Protein AF-A0A0M5LQI2-F1 (afdb_monomer)

Solvent-accessible surface area (backbone atoms only — not comparable to full-atom values): 14454 Å² total; per-residue (Å²): 102,72,70,52,54,51,42,52,43,48,57,24,47,77,71,77,42,80,69,85,74,82,79,73,95,68,53,65,67,54,52,54,52,50,50,49,64,65,28,48,47,70,89,38,78,84,23,53,38,30,49,36,51,50,51,50,50,65,76,57,56,86,66,78,78,77,74,53,67,84,62,100,60,83,84,55,78,58,63,84,85,78,81,86,86,86,90,84,81,81,55,70,68,56,53,54,47,43,50,51,53,12,64,76,66,81,44,48,54,64,53,51,52,51,51,50,50,48,52,50,40,33,76,58,61,37,49,43,68,40,44,30,32,33,70,41,78,67,54,85,49,75,82,48,70,84,53,86,71,92,44,72,39,51,48,77,49,71,43,73,49,68,90,72,60,53,72,68,55,42,49,50,52,49,46,54,50,51,52,54,44,62,78,44,59,83,62,52,42,68,58,53,48,62,74,67,57,65,88,86,55,65,49,56,62,80,92,32,87,46,71,58,78,84,75,79,83,78,74,81,61,79,47,93,99,46,82,66,71,80,96,121

Sequence (232 aa):
MLLNDLGTAYDARVRGQVCEWNPLPVQYADFALWQQEVLGEESDPTSLLSRQLAYWRDDLQGLAQPLALPTDRPRPRITTSEGGLVQFSLERELVAGAHRLAAAHDTTVSMVMQSALATLLRHLGCGDDVPLGAPIVGRSDELLRSLIGFFANTWVLRVDLSGNPTVGELLGRVRARALAAYDNQDVPFERIVEDLNPDRSTSYHPLFQVMLAWQEPLGRWRCPGWRSGPNR

Radius of gyration: 21.3 Å; Cα contacts (8 Å, |Δi|>4): 251; chains: 1; bounding box: 54×43×52 Å

Mean predicted aligned error: 8.09 Å

Secondary structure (DSSP, 8-state):
-HHHHHHHHHHHHHTTPPPPPPPPSS-HHHHHHHHHHHH--TT-TTSHHHHHHHHHHHHTTT--SS-----SSPPPSS-------------HHHHHHHHHHHHHTT--HHHHHHHHHHHHHHHTT--SEEEEEEEEE---SGGGTT--S--EEEEEEEEE-TT---HHHHHHHHHHHHHHHHHT-SS-HHHHHHHH-----SSS-SS-SEE----PPPPPPEETTEE-S---

Nearest PDB structures (foldseek):
  8fx6-assembly2_B  TM=9.673E-01  e=3.005E-22  Thermobifida fusca YX
  7kvw-assembly1_A  TM=9.625E-01  e=4.085E-22  Thermobifida fusca YX
  7kw2-assembly2_B  TM=9.636E-01  e=6.676E-22  Thermobifida fusca YX
  7kw0-assembly1_A  TM=9.618E-01  e=8.535E-22  Thermobifida fusca YX
  7kvw-assembly2_B  TM=9.589E-01  e=9.650E-22  Thermobifida fusca YX

Structure (mmCIF, N/CA/C/O backbone):
data_AF-A0A0M5LQI2-F1
#
_entry.id   AF-A0A0M5LQI2-F1
#
loop_
_atom_site.group_PDB
_atom_site.id
_atom_site.type_symbol
_atom_site.label_atom_id
_atom_site.label_alt_id
_atom_site.label_comp_id
_atom_site.label_asym_id
_atom_site.label_entity_id
_atom_site.label_seq_id
_atom_site.pdbx_PDB_ins_code
_atom_site.Cartn_x
_atom_site.Cartn_y
_atom_site.Cartn_z
_atom_site.occupancy
_atom_site.B_iso_or_equiv
_atom_site.auth_seq_id
_atom_site.auth_comp_id
_atom_site.auth_asym_id
_atom_site.auth_atom_id
_atom_site.pdbx_PDB_model_num
ATOM 1 N N . MET A 1 1 ? -16.974 -5.885 13.463 1.00 68.62 1 MET A N 1
ATOM 2 C CA . MET A 1 1 ? -16.999 -5.417 14.859 1.00 68.62 1 MET A CA 1
ATOM 3 C C . MET A 1 1 ? -18.245 -4.601 15.155 1.00 68.62 1 MET A C 1
ATOM 5 O O . MET A 1 1 ? -19.136 -5.176 15.745 1.00 68.62 1 MET A O 1
ATOM 9 N N . LEU A 1 2 ? -18.421 -3.395 14.593 1.00 80.00 2 LEU A N 1
ATOM 10 C CA . LEU A 1 2 ? -19.658 -2.608 14.763 1.00 80.00 2 LEU A CA 1
ATOM 11 C C . LEU A 1 2 ? -20.944 -3.394 14.444 1.00 80.00 2 LEU A C 1
ATOM 13 O O . LEU A 1 2 ? -21.883 -3.389 15.227 1.00 80.00 2 LEU A O 1
ATOM 17 N N . LEU A 1 3 ? -20.982 -4.112 13.315 1.00 77.06 3 LEU A N 1
ATOM 18 C CA . LEU A 1 3 ? -22.131 -4.961 12.964 1.00 77.06 3 LEU A CA 1
ATOM 19 C C . LEU A 1 3 ? -22.349 -6.110 13.960 1.00 77.06 3 LEU A C 1
ATOM 21 O O . LEU A 1 3 ? -23.479 -6.529 14.180 1.00 77.06 3 LEU A O 1
ATOM 25 N N . ASN A 1 4 ? -21.276 -6.623 14.561 1.00 78.12 4 ASN A N 1
ATOM 26 C CA . ASN A 1 4 ? -21.369 -7.672 15.569 1.00 78.12 4 ASN A CA 1
ATOM 27 C C . ASN A 1 4 ? -21.953 -7.112 16.869 1.00 78.12 4 ASN A C 1
ATOM 29 O O . ASN A 1 4 ? -22.907 -7.678 17.385 1.00 78.12 4 ASN A O 1
ATOM 33 N N . ASP A 1 5 ? -21.457 -5.961 17.328 1.00 82.56 5 ASP A N 1
ATOM 34 C CA . ASP A 1 5 ? -21.966 -5.279 18.522 1.00 82.56 5 ASP A CA 1
ATOM 35 C C . ASP A 1 5 ? -23.433 -4.875 18.326 1.00 82.56 5 ASP A C 1
ATOM 37 O O . ASP A 1 5 ? -24.280 -5.114 19.183 1.00 82.56 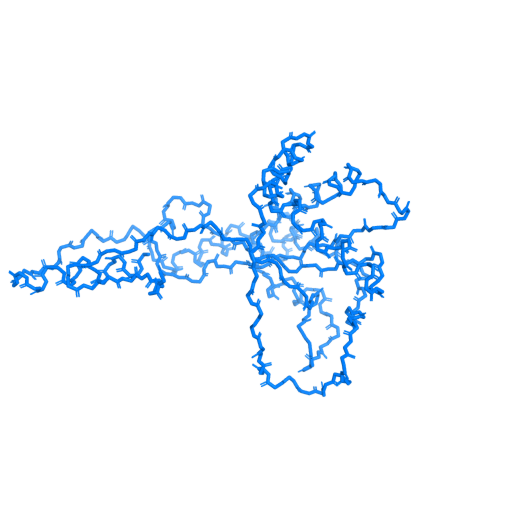5 ASP A O 1
ATOM 41 N N . LEU A 1 6 ? -23.778 -4.361 17.142 1.00 84.88 6 LEU A N 1
ATOM 42 C CA . LEU A 1 6 ? -25.164 -4.076 16.787 1.00 84.88 6 LEU A CA 1
ATOM 43 C C . LEU A 1 6 ? -26.036 -5.338 16.834 1.00 84.88 6 LEU A C 1
ATOM 45 O O . LEU A 1 6 ? -27.154 -5.278 17.339 1.00 84.88 6 LEU A O 1
ATOM 49 N N . GLY A 1 7 ? -25.533 -6.472 16.337 1.00 84.12 7 GLY A N 1
ATOM 50 C CA . GLY A 1 7 ? -26.229 -7.758 16.388 1.00 84.12 7 GLY A CA 1
ATOM 51 C C . GLY A 1 7 ? -26.464 -8.246 17.817 1.00 84.12 7 GLY A C 1
ATOM 52 O O . GLY A 1 7 ? -27.593 -8.575 18.171 1.00 84.12 7 GLY A O 1
ATOM 53 N N . THR A 1 8 ? -25.436 -8.207 18.668 1.00 84.00 8 THR A N 1
ATOM 54 C CA . THR A 1 8 ? -25.540 -8.578 20.089 1.00 84.00 8 THR A CA 1
ATOM 55 C C . THR A 1 8 ? -26.538 -7.684 20.827 1.00 84.00 8 THR A C 1
ATOM 57 O O . THR A 1 8 ? -27.405 -8.175 21.554 1.00 84.00 8 THR A O 1
ATOM 60 N N . ALA A 1 9 ? -26.469 -6.368 20.600 1.00 86.00 9 ALA A N 1
ATOM 61 C CA . ALA A 1 9 ? -27.402 -5.414 21.185 1.00 86.00 9 ALA A CA 1
ATOM 62 C C . ALA A 1 9 ? -28.838 -5.670 20.711 1.00 86.00 9 ALA A C 1
ATOM 64 O O . ALA A 1 9 ? -29.770 -5.639 21.515 1.00 86.00 9 ALA A O 1
ATOM 65 N N . TYR A 1 10 ? -29.016 -5.932 19.415 1.00 85.56 10 TYR A N 1
ATOM 66 C CA . TYR A 1 10 ? -30.312 -6.233 18.818 1.00 85.56 10 TYR A CA 1
ATOM 67 C C . TYR A 1 10 ? -30.930 -7.494 19.432 1.00 85.56 10 TYR A C 1
ATOM 69 O O . TYR A 1 10 ? -32.067 -7.443 19.900 1.00 85.56 10 TYR A O 1
ATOM 77 N N . ASP A 1 11 ? -30.171 -8.587 19.524 1.00 86.38 11 ASP A N 1
ATOM 78 C CA . ASP A 1 11 ? -30.638 -9.857 20.089 1.00 86.38 11 ASP A CA 1
ATOM 79 C C . ASP A 1 11 ? -31.056 -9.732 21.557 1.00 86.38 11 ASP A C 1
ATOM 81 O O . ASP A 1 11 ? -32.102 -10.260 21.952 1.00 86.38 11 ASP A O 1
ATOM 85 N N . ALA A 1 12 ? -30.280 -8.999 22.360 1.00 86.38 12 ALA A N 1
ATOM 86 C CA . ALA A 1 12 ? -30.634 -8.716 23.747 1.00 86.38 12 ALA A CA 1
ATOM 87 C C . ALA A 1 12 ? -31.948 -7.920 23.824 1.00 86.38 12 ALA A C 1
ATOM 89 O O . ALA A 1 12 ? -32.863 -8.288 24.562 1.00 86.38 12 ALA A O 1
ATOM 90 N N . ARG A 1 13 ? -32.094 -6.873 23.002 1.00 88.19 13 ARG A N 1
ATOM 91 C CA . ARG A 1 13 ? -33.283 -6.009 23.009 1.00 88.19 13 ARG A CA 1
ATOM 92 C C . ARG A 1 13 ? -34.545 -6.716 22.525 1.00 88.19 13 ARG A C 1
ATOM 94 O O . ARG A 1 13 ? -35.596 -6.513 23.127 1.00 88.19 13 ARG A O 1
ATOM 101 N N . VAL A 1 14 ? -34.452 -7.582 21.515 1.00 90.31 14 VAL A N 1
ATOM 102 C CA . VAL A 1 14 ? -35.584 -8.407 21.048 1.00 90.31 14 VAL A CA 1
ATOM 103 C C . VAL A 1 14 ? -36.094 -9.334 22.157 1.00 90.31 14 VAL A C 1
ATOM 105 O O . VAL A 1 14 ? -37.291 -9.599 22.237 1.00 90.31 14 VAL A O 1
ATOM 108 N N . ARG A 1 15 ? -35.212 -9.790 23.052 1.00 90.31 15 ARG A N 1
ATOM 109 C CA . ARG A 1 15 ? -35.560 -10.632 24.210 1.00 90.31 15 ARG A CA 1
ATOM 110 C C . ARG A 1 15 ? -35.951 -9.832 25.458 1.00 90.31 15 ARG A C 1
ATOM 112 O O . ARG A 1 15 ? -36.133 -10.426 26.517 1.00 90.31 15 ARG A O 1
ATOM 119 N N . GLY A 1 16 ? -36.058 -8.503 25.364 1.00 88.88 16 GLY A N 1
ATOM 120 C CA . GLY A 1 16 ? -36.332 -7.628 26.509 1.00 88.88 16 GLY A CA 1
ATOM 121 C C . GLY A 1 16 ? -35.184 -7.548 27.524 1.00 88.88 16 GLY A C 1
ATOM 122 O O . GLY A 1 16 ? -35.394 -7.113 28.652 1.00 88.88 16 GLY A O 1
ATOM 123 N N . GLN A 1 17 ? -33.980 -7.970 27.139 1.00 89.31 17 GLN A N 1
ATOM 124 C CA . GLN A 1 17 ? -32.778 -7.957 27.967 1.00 89.31 17 GLN A CA 1
ATOM 125 C C . GLN A 1 17 ? -31.942 -6.698 27.693 1.00 89.31 17 GLN A C 1
ATOM 127 O O . GLN A 1 17 ? -32.052 -6.048 26.647 1.00 89.31 17 GLN A O 1
ATOM 132 N N . VAL A 1 18 ? -31.082 -6.348 28.649 1.00 84.81 18 VAL A N 1
ATOM 133 C CA . VAL A 1 18 ? -30.029 -5.345 28.456 1.00 84.81 18 VAL A CA 1
ATOM 134 C C . VAL A 1 18 ? -28.761 -6.078 28.033 1.00 84.81 18 VAL A C 1
ATOM 136 O O . VAL A 1 18 ? -28.475 -7.161 28.532 1.00 84.81 18 VAL A O 1
ATOM 139 N N . CYS A 1 19 ? -28.022 -5.507 27.085 1.00 81.38 19 CYS A N 1
ATOM 140 C CA . CYS A 1 19 ? -26.737 -6.061 26.687 1.00 81.38 19 CYS A CA 1
ATOM 141 C C . CYS A 1 19 ? -25.697 -5.742 27.765 1.00 81.38 19 CYS A C 1
ATOM 143 O O . CYS A 1 19 ? -25.467 -4.567 28.060 1.00 81.38 19 CYS A O 1
ATOM 145 N N . GLU A 1 20 ? -25.077 -6.770 28.334 1.00 79.88 20 GLU A N 1
ATOM 146 C CA . GLU A 1 20 ? -23.918 -6.615 29.208 1.00 79.88 20 GLU A CA 1
ATOM 147 C C . GLU A 1 20 ? -22.656 -6.596 28.346 1.00 79.88 20 GLU A C 1
ATOM 149 O O . GLU A 1 20 ? -22.385 -7.528 27.588 1.00 79.88 20 GLU A O 1
ATOM 154 N N . TRP A 1 21 ? -21.907 -5.499 28.426 1.00 78.69 21 TRP A N 1
ATOM 155 C CA . TRP A 1 21 ? -20.653 -5.324 27.703 1.00 78.69 21 TRP A CA 1
ATOM 156 C C . TRP A 1 21 ? -19.488 -5.514 28.660 1.00 78.69 21 TRP A C 1
ATOM 158 O O . TRP A 1 21 ? -19.488 -4.933 29.746 1.00 78.69 21 TRP A O 1
ATOM 168 N N . ASN A 1 22 ? -18.454 -6.233 28.228 1.00 77.06 22 ASN A N 1
ATOM 169 C CA . ASN A 1 22 ? -17.153 -6.075 28.862 1.00 77.06 22 ASN A CA 1
ATOM 170 C C . ASN A 1 22 ? -16.578 -4.719 28.430 1.00 77.06 22 ASN A C 1
ATOM 172 O O . ASN A 1 22 ? -16.534 -4.449 27.225 1.00 77.06 22 ASN A O 1
ATOM 176 N N . PRO A 1 23 ? -16.157 -3.859 29.373 1.00 77.06 23 PRO A N 1
ATOM 177 C CA . PRO A 1 23 ? -15.530 -2.594 29.024 1.00 77.06 23 PRO A CA 1
ATOM 178 C C . PRO A 1 23 ? -14.263 -2.855 28.205 1.00 77.06 23 PRO A C 1
ATOM 180 O O . PRO A 1 23 ? -13.511 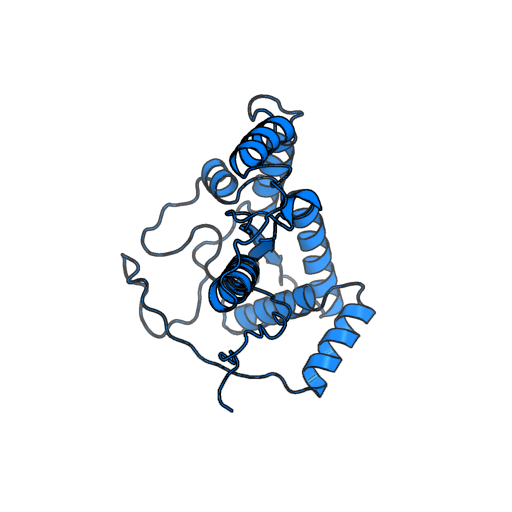-3.793 28.478 1.00 77.06 23 PRO A O 1
ATOM 183 N N . LEU A 1 24 ? -14.044 -2.028 27.184 1.00 76.44 24 LEU A N 1
ATOM 184 C CA . LEU A 1 24 ? -12.839 -2.108 26.365 1.00 76.44 24 LEU A CA 1
ATOM 185 C C . LEU A 1 24 ? -11.614 -1.754 27.225 1.00 76.44 24 LEU A C 1
ATOM 187 O O . LEU A 1 24 ? -11.677 -0.768 27.962 1.00 76.44 24 LEU A O 1
ATOM 191 N N . PRO A 1 25 ? -10.508 -2.514 27.124 1.00 76.69 25 PRO A N 1
ATOM 192 C CA . PRO A 1 25 ? -9.311 -2.267 27.927 1.00 76.69 25 PRO A CA 1
ATOM 193 C C . PRO A 1 25 ? -8.583 -0.977 27.523 1.00 76.69 25 PRO A C 1
ATOM 195 O O . PRO A 1 25 ? -7.868 -0.410 28.341 1.00 76.69 25 PRO A O 1
ATOM 198 N N . VAL A 1 26 ? -8.776 -0.524 26.279 1.00 79.62 26 VAL A N 1
ATOM 199 C CA . VAL A 1 26 ? -8.196 0.697 25.705 1.00 79.62 26 VAL A CA 1
ATOM 200 C C . VAL A 1 26 ? -9.214 1.402 24.808 1.00 79.62 26 VAL A C 1
ATOM 202 O O . VAL A 1 26 ? -10.065 0.759 24.184 1.00 79.62 26 VAL A O 1
ATOM 205 N N . GLN A 1 27 ? -9.130 2.726 24.739 1.00 82.81 27 GLN A N 1
ATOM 206 C CA . GLN A 1 27 ? -9.881 3.581 23.824 1.00 82.81 27 GLN A CA 1
ATOM 207 C C . GLN A 1 27 ? -9.000 4.025 22.649 1.00 82.81 27 GLN A C 1
ATOM 209 O O . GLN A 1 27 ? -7.775 3.943 22.686 1.00 82.81 27 GLN A O 1
ATOM 214 N N . TYR A 1 28 ? -9.618 4.551 21.587 1.00 77.38 28 TYR A N 1
ATOM 215 C CA . TYR A 1 28 ? -8.869 5.063 20.430 1.00 77.38 28 TYR A CA 1
ATOM 216 C C . TYR A 1 28 ? -7.937 6.232 20.793 1.00 77.38 28 TYR A C 1
ATOM 218 O O . TYR A 1 28 ? -6.864 6.363 20.213 1.00 77.38 28 TYR A O 1
ATOM 226 N N . ALA A 1 29 ? -8.317 7.050 21.780 1.00 80.31 29 ALA A N 1
ATOM 227 C CA . ALA A 1 29 ? -7.461 8.119 22.293 1.00 80.31 29 ALA A CA 1
ATOM 228 C C . ALA A 1 29 ? -6.163 7.570 22.909 1.00 80.31 29 ALA A C 1
ATOM 230 O O . ALA A 1 29 ? -5.099 8.135 22.674 1.00 80.31 29 ALA A O 1
ATOM 231 N N . ASP A 1 30 ? -6.241 6.442 23.621 1.00 81.12 30 ASP A N 1
ATOM 232 C CA . ASP A 1 30 ? -5.073 5.795 24.225 1.00 81.12 30 ASP A CA 1
ATOM 233 C C . ASP A 1 30 ? -4.123 5.269 23.142 1.00 81.12 30 ASP A C 1
ATOM 235 O O . ASP A 1 30 ? -2.910 5.425 23.251 1.00 81.12 30 ASP A O 1
ATOM 239 N N . PHE A 1 31 ? -4.671 4.719 22.050 1.00 76.31 31 PHE A N 1
ATOM 240 C CA . PHE A 1 31 ? -3.879 4.314 20.887 1.00 76.31 31 PHE A CA 1
ATOM 241 C C . PHE A 1 31 ? -3.162 5.500 20.229 1.00 76.31 31 PHE A C 1
ATOM 243 O O . PHE A 1 31 ? -1.984 5.386 19.907 1.00 76.31 31 PHE A O 1
ATOM 250 N N . ALA A 1 32 ? -3.842 6.636 20.046 1.00 78.31 32 ALA A N 1
ATOM 251 C CA . ALA A 1 32 ? -3.238 7.818 19.429 1.00 78.31 32 ALA A CA 1
ATOM 252 C C . ALA A 1 32 ? -2.083 8.389 20.273 1.00 78.31 32 ALA A C 1
ATOM 254 O O . ALA A 1 32 ? -1.042 8.749 19.725 1.00 78.31 32 ALA A O 1
ATOM 255 N N . LEU A 1 33 ? -2.246 8.426 21.600 1.00 82.88 33 LEU A N 1
ATOM 256 C CA . LEU A 1 33 ? -1.190 8.851 22.524 1.00 82.88 33 LEU A CA 1
ATOM 257 C C . LEU A 1 33 ? -0.010 7.875 22.513 1.00 82.88 33 LEU A C 1
ATOM 259 O O . LEU A 1 33 ? 1.132 8.297 22.351 1.00 82.88 33 LEU A O 1
ATOM 263 N N . TRP A 1 34 ? -0.285 6.572 22.594 1.00 83.94 34 TRP A N 1
ATOM 264 C CA . TRP A 1 34 ? 0.744 5.536 22.513 1.00 83.94 34 TRP A CA 1
ATOM 265 C C . TRP A 1 34 ? 1.517 5.586 21.188 1.00 83.94 34 TRP A C 1
ATOM 267 O O . TRP A 1 34 ? 2.743 5.493 21.184 1.00 83.94 34 TRP A O 1
ATOM 277 N N . GLN A 1 35 ? 0.827 5.781 20.060 1.00 78.50 35 GLN A N 1
ATOM 278 C CA . GLN A 1 35 ? 1.465 5.888 18.749 1.00 78.50 35 GLN A CA 1
ATOM 279 C C . GLN A 1 35 ? 2.427 7.080 18.704 1.00 78.50 35 GLN A C 1
ATOM 281 O O . GLN A 1 35 ? 3.536 6.950 18.190 1.00 78.50 35 GLN A O 1
ATOM 286 N N . GLN A 1 36 ? 2.035 8.221 19.273 1.00 81.38 36 GLN A N 1
ATOM 287 C CA . GLN A 1 36 ? 2.899 9.396 19.358 1.00 81.38 36 GLN A CA 1
ATOM 288 C C . GLN A 1 36 ? 4.132 9.142 20.242 1.00 81.38 36 GLN A C 1
ATOM 290 O O . GLN A 1 36 ? 5.241 9.513 19.861 1.00 81.38 36 GLN A O 1
ATOM 295 N N . GLU A 1 37 ? 3.960 8.478 21.387 1.00 84.50 37 GLU A N 1
ATOM 296 C CA . GLU A 1 37 ? 5.066 8.123 22.287 1.00 84.50 37 GLU A CA 1
ATOM 297 C C . GLU A 1 37 ? 6.062 7.149 21.639 1.00 84.50 37 GLU A C 1
ATOM 299 O O . GLU A 1 37 ? 7.272 7.337 21.758 1.00 84.50 37 GLU A O 1
ATOM 304 N N . VAL A 1 38 ? 5.574 6.126 20.928 1.00 83.25 38 VAL A N 1
ATOM 305 C CA . VAL A 1 38 ? 6.420 5.108 20.278 1.00 83.25 38 VAL A CA 1
ATOM 306 C C . VAL A 1 38 ? 7.142 5.652 19.051 1.00 83.25 38 VAL A C 1
ATOM 308 O O . VAL A 1 38 ? 8.312 5.331 18.834 1.00 83.25 38 VAL A O 1
ATOM 311 N N . LEU A 1 39 ? 6.466 6.472 18.242 1.00 84.12 39 LEU A N 1
ATOM 312 C CA . LEU A 1 39 ? 7.088 7.123 17.091 1.00 84.12 39 LEU A CA 1
ATOM 313 C C . LEU A 1 39 ? 8.205 8.080 17.536 1.00 84.12 39 LEU A C 1
ATOM 315 O O . LEU A 1 39 ? 9.244 8.155 16.874 1.00 84.12 39 LEU A O 1
ATOM 319 N N . GLY A 1 40 ? 8.023 8.742 18.680 1.00 88.25 40 GLY A N 1
ATOM 320 C CA . GLY A 1 40 ? 8.952 9.735 19.201 1.00 88.25 40 GLY A CA 1
ATOM 321 C C . GLY A 1 40 ? 8.917 11.035 18.397 1.00 88.25 40 GLY A C 1
ATOM 322 O O . GLY A 1 40 ? 7.975 11.315 17.654 1.00 88.25 40 GLY A O 1
ATOM 323 N N . GLU A 1 41 ? 9.951 11.858 18.559 1.00 86.12 41 GLU A N 1
ATOM 324 C CA . GLU A 1 41 ? 10.023 13.176 17.926 1.00 86.12 41 GLU A CA 1
ATOM 325 C C . GLU A 1 41 ? 10.835 13.157 16.628 1.00 86.12 41 GLU A C 1
ATOM 327 O O . GLU A 1 41 ? 11.869 12.500 16.528 1.00 86.12 41 GLU A O 1
ATOM 332 N N . GLU A 1 42 ? 10.412 13.948 15.644 1.00 82.69 42 GLU A N 1
ATOM 333 C CA . GLU A 1 42 ? 11.132 14.131 14.374 1.00 82.69 42 GLU A CA 1
ATOM 334 C C . GLU A 1 42 ? 12.477 14.860 14.557 1.00 82.69 42 GLU A C 1
ATOM 336 O O . GLU A 1 42 ? 13.418 14.669 13.792 1.00 82.69 42 GLU A O 1
ATOM 341 N N . SER A 1 43 ? 12.601 15.678 15.608 1.00 86.88 43 SER A N 1
ATOM 342 C CA . SER A 1 43 ? 13.855 16.341 15.987 1.00 86.88 43 SER A CA 1
ATOM 343 C C . SER A 1 43 ? 14.919 15.385 16.521 1.00 86.88 43 SER A C 1
ATOM 345 O O . SER A 1 43 ? 16.094 15.751 16.532 1.00 86.88 43 SER A O 1
ATOM 347 N N . ASP A 1 44 ? 14.537 14.186 16.965 1.00 91.50 44 ASP A N 1
ATOM 348 C CA . ASP A 1 44 ? 15.464 13.149 17.408 1.00 91.50 44 ASP A CA 1
ATOM 349 C C . ASP A 1 44 ? 15.824 12.232 16.223 1.00 91.50 44 ASP A C 1
ATOM 351 O O . ASP A 1 44 ? 14.974 11.466 15.760 1.00 91.50 44 ASP A O 1
ATOM 355 N N . PRO A 1 45 ? 17.078 12.237 15.727 1.00 88.81 45 PRO A N 1
ATOM 356 C CA . PRO A 1 45 ? 17.500 11.377 14.620 1.00 88.81 45 PRO A CA 1
ATOM 357 C C . PRO A 1 45 ? 17.417 9.877 14.929 1.00 88.81 45 PRO A C 1
ATOM 359 O O . PRO A 1 45 ? 17.471 9.058 14.011 1.00 88.81 45 PRO A O 1
ATOM 362 N N . THR A 1 46 ? 17.342 9.504 16.208 1.00 90.50 46 THR A N 1
ATOM 363 C CA . THR A 1 46 ? 17.281 8.107 16.650 1.00 90.50 46 THR A CA 1
ATOM 364 C C . THR A 1 46 ? 15.856 7.598 16.848 1.00 90.50 46 THR A C 1
ATOM 366 O O . THR A 1 46 ? 15.669 6.385 17.001 1.00 90.50 46 THR A O 1
ATOM 369 N N . SER A 1 47 ? 14.857 8.487 16.779 1.00 93.06 47 SER A N 1
ATOM 370 C CA . SER A 1 47 ? 13.449 8.127 16.913 1.00 93.06 47 SER A CA 1
ATOM 371 C C . SER A 1 47 ? 12.983 7.215 15.779 1.00 93.06 47 SER A C 1
ATOM 373 O O . SER A 1 47 ? 13.538 7.193 14.671 1.00 93.06 47 SER A O 1
ATOM 375 N N . LEU A 1 48 ? 11.941 6.432 16.060 1.00 90.75 48 LEU A N 1
ATOM 376 C CA . LEU A 1 48 ? 11.339 5.555 15.063 1.00 90.75 48 LEU A CA 1
ATOM 377 C C . LEU A 1 48 ? 10.772 6.377 13.898 1.00 90.75 48 LEU A C 1
ATOM 379 O O . LEU A 1 48 ? 10.985 6.014 12.741 1.00 90.75 48 LEU A O 1
ATOM 383 N N . LEU A 1 49 ? 10.138 7.513 14.204 1.00 91.00 49 LEU A N 1
ATOM 384 C CA . LEU A 1 49 ? 9.602 8.457 13.230 1.00 91.00 49 LEU A CA 1
ATOM 385 C C . LEU A 1 49 ? 10.675 8.930 12.246 1.00 91.00 49 LEU A C 1
ATOM 387 O O . LEU A 1 49 ? 10.503 8.776 11.039 1.00 91.00 49 LEU A O 1
ATOM 391 N N . SER A 1 50 ? 11.800 9.447 12.747 1.00 92.62 50 SER A N 1
ATOM 392 C CA . SER A 1 50 ? 12.891 9.962 11.910 1.00 92.62 50 SER A CA 1
ATOM 393 C C . SER A 1 50 ? 13.478 8.888 10.997 1.00 92.62 50 SER A C 1
ATOM 395 O O . SER A 1 50 ? 13.754 9.146 9.823 1.00 92.62 50 SER A O 1
ATOM 397 N N . ARG A 1 51 ? 13.639 7.664 11.515 1.00 94.06 51 ARG A N 1
ATOM 398 C CA . ARG A 1 51 ? 14.163 6.524 10.752 1.00 94.06 51 ARG A CA 1
ATOM 399 C C . ARG A 1 51 ? 13.212 6.081 9.641 1.00 94.06 51 ARG A C 1
ATOM 401 O O . ARG A 1 51 ? 13.659 5.886 8.513 1.00 94.06 51 ARG A O 1
ATOM 408 N N . GLN A 1 52 ? 11.923 5.937 9.944 1.00 93.94 52 GLN A N 1
ATOM 409 C CA . GLN A 1 52 ? 10.928 5.516 8.955 1.00 93.94 52 GLN A CA 1
ATOM 410 C C . GLN A 1 52 ? 10.672 6.612 7.909 1.00 93.94 52 GLN A C 1
ATOM 412 O O . GLN A 1 52 ? 10.563 6.306 6.724 1.00 93.94 52 GLN A O 1
ATOM 417 N N . LEU A 1 53 ? 10.656 7.893 8.300 1.00 93.81 53 LEU A N 1
ATOM 418 C CA . LEU A 1 53 ? 10.587 9.010 7.348 1.00 93.81 53 LEU A CA 1
ATOM 419 C C . LEU A 1 53 ? 11.796 9.036 6.409 1.00 93.81 53 LEU A C 1
ATOM 421 O O . LEU A 1 53 ? 11.625 9.222 5.208 1.00 93.81 53 LEU A O 1
ATOM 425 N N . ALA A 1 54 ? 13.008 8.795 6.921 1.00 94.12 54 ALA A N 1
ATOM 426 C CA . ALA A 1 54 ? 14.199 8.696 6.080 1.00 94.12 54 ALA A CA 1
ATOM 427 C C . ALA A 1 54 ? 14.087 7.557 5.052 1.00 94.12 54 ALA A C 1
ATOM 429 O O . ALA A 1 54 ? 14.376 7.772 3.878 1.00 94.12 54 ALA A O 1
ATOM 430 N N . TYR A 1 55 ? 13.593 6.384 5.465 1.00 94.81 55 TYR A N 1
ATOM 431 C CA . TYR A 1 55 ? 13.315 5.280 4.544 1.00 94.81 55 TYR A CA 1
ATOM 432 C C . TYR A 1 55 ? 12.337 5.688 3.431 1.00 94.81 55 TYR A C 1
ATOM 434 O O . TYR A 1 55 ? 12.620 5.470 2.253 1.00 94.81 55 TYR A O 1
ATOM 442 N N . TRP A 1 56 ? 11.205 6.307 3.783 1.00 95.06 56 TRP A N 1
ATOM 443 C CA . TRP A 1 56 ? 10.204 6.722 2.797 1.00 95.06 56 TRP A CA 1
ATOM 444 C C . TRP A 1 56 ? 10.709 7.832 1.874 1.00 95.06 56 TRP A C 1
ATOM 446 O O . TRP A 1 56 ? 10.373 7.832 0.688 1.00 95.06 56 TRP A O 1
ATOM 456 N N . ARG A 1 57 ? 11.550 8.738 2.387 1.00 94.25 57 ARG A N 1
ATOM 457 C CA . ARG A 1 57 ? 12.260 9.734 1.578 1.00 94.25 57 ARG A CA 1
ATOM 458 C C . ARG A 1 57 ? 13.102 9.088 0.496 1.00 94.25 57 ARG A C 1
ATOM 460 O O . ARG A 1 57 ? 12.981 9.482 -0.661 1.00 94.25 57 ARG A O 1
ATOM 467 N N . ASP A 1 58 ? 13.896 8.092 0.861 1.00 94.06 58 ASP A N 1
ATOM 468 C CA . ASP A 1 58 ? 14.786 7.412 -0.073 1.00 94.06 58 ASP A CA 1
ATOM 469 C C . ASP A 1 58 ? 14.000 6.545 -1.075 1.00 94.06 58 ASP A C 1
ATOM 471 O O . ASP A 1 58 ? 14.247 6.608 -2.280 1.00 94.06 58 ASP A O 1
ATOM 475 N N . ASP A 1 59 ? 13.003 5.777 -0.616 1.00 94.19 59 ASP A N 1
ATOM 476 C CA . ASP A 1 59 ? 12.230 4.869 -1.480 1.00 94.19 59 ASP A CA 1
ATOM 477 C C . ASP A 1 59 ? 11.368 5.621 -2.514 1.00 94.19 59 ASP A C 1
ATOM 479 O O . ASP A 1 59 ? 11.249 5.205 -3.677 1.00 94.19 59 ASP A O 1
ATOM 483 N N . LEU A 1 60 ? 10.798 6.763 -2.117 1.00 93.50 60 LEU A N 1
ATOM 484 C CA . LEU A 1 60 ? 9.877 7.559 -2.936 1.00 93.50 60 LEU A CA 1
ATOM 485 C C . LEU A 1 60 ? 10.558 8.741 -3.643 1.00 93.50 60 LEU A C 1
ATOM 487 O O . LEU A 1 60 ? 9.891 9.529 -4.319 1.00 93.50 60 LEU A O 1
ATOM 491 N N . GLN A 1 61 ? 11.885 8.857 -3.555 1.00 91.19 61 GLN A N 1
ATOM 492 C CA . GLN A 1 61 ? 12.623 9.923 -4.225 1.00 91.19 61 GLN A CA 1
ATOM 493 C C . GLN A 1 61 ? 12.496 9.835 -5.753 1.00 91.19 61 GLN A C 1
ATOM 495 O O . GLN A 1 61 ? 12.702 8.785 -6.366 1.00 91.19 61 GLN A O 1
ATOM 500 N N . GLY A 1 62 ? 12.206 10.967 -6.399 1.00 88.19 62 GLY A N 1
ATOM 501 C CA . GLY A 1 62 ? 12.156 11.058 -7.863 1.00 88.19 62 GLY A CA 1
ATOM 502 C C . GLY A 1 62 ? 10.959 10.346 -8.497 1.00 88.19 62 GLY A C 1
ATOM 503 O O . GLY A 1 62 ? 10.992 10.035 -9.685 1.00 88.19 62 GLY A O 1
ATOM 504 N N . LEU A 1 63 ? 9.917 10.068 -7.713 1.00 88.31 63 LEU A N 1
ATOM 505 C CA . LEU A 1 63 ? 8.697 9.424 -8.180 1.00 88.31 63 LEU A CA 1
ATOM 506 C C . LEU A 1 63 ? 7.975 10.312 -9.204 1.00 88.31 63 LEU A C 1
ATOM 508 O O . LEU A 1 63 ? 7.580 11.440 -8.900 1.00 88.31 63 LEU A O 1
ATOM 512 N N . ALA A 1 64 ? 7.802 9.798 -10.422 1.00 81.94 64 ALA A N 1
ATOM 513 C CA . ALA A 1 64 ? 7.128 10.521 -11.493 1.00 81.94 64 ALA A CA 1
ATOM 514 C C . ALA A 1 64 ? 5.620 10.628 -11.213 1.00 81.94 64 ALA A C 1
ATOM 516 O O . ALA A 1 64 ? 4.935 9.622 -11.027 1.00 81.94 64 ALA A O 1
ATOM 517 N N . GLN A 1 65 ? 5.089 11.853 -11.203 1.00 81.00 65 GLN A N 1
ATOM 518 C CA . GLN A 1 65 ? 3.664 12.116 -11.002 1.00 81.00 65 GLN A CA 1
ATOM 519 C C . GLN A 1 65 ? 3.128 13.096 -12.055 1.00 81.00 65 GLN A C 1
ATOM 521 O O . GLN A 1 65 ? 3.826 14.047 -12.409 1.00 81.00 65 GLN A O 1
ATOM 526 N N . PRO A 1 66 ? 1.873 12.928 -12.509 1.00 88.00 66 PRO A N 1
ATOM 527 C CA . PRO A 1 66 ? 0.996 11.777 -12.271 1.00 88.00 66 PRO A CA 1
ATOM 528 C C . PRO A 1 66 ? 1.367 10.572 -13.156 1.00 88.00 66 PRO A C 1
ATOM 530 O O . PRO A 1 66 ? 1.963 10.734 -14.220 1.00 88.00 66 PRO A O 1
ATOM 533 N N . LEU A 1 67 ? 0.942 9.368 -12.762 1.00 90.44 67 LEU A N 1
ATOM 534 C CA . LEU A 1 67 ? 1.051 8.175 -13.603 1.00 90.44 67 LEU A CA 1
ATOM 535 C C . LEU A 1 67 ? 0.298 8.381 -14.932 1.00 90.44 67 LEU A C 1
ATOM 537 O O . LEU A 1 67 ? -0.875 8.775 -14.938 1.00 90.44 67 LEU A O 1
ATOM 541 N N . ALA A 1 68 ? 0.960 8.093 -16.054 1.00 90.25 68 ALA A N 1
ATOM 542 C CA . ALA A 1 68 ? 0.443 8.307 -17.408 1.00 90.25 68 ALA A CA 1
ATOM 543 C C . ALA A 1 68 ? -0.564 7.219 -17.836 1.00 90.25 68 ALA A C 1
ATOM 545 O O . ALA A 1 68 ? -0.311 6.424 -18.735 1.00 90.25 68 ALA A O 1
ATOM 546 N N . LEU A 1 69 ? -1.720 7.178 -17.170 1.00 92.56 69 LEU A N 1
ATOM 547 C CA . LEU A 1 69 ? -2.798 6.236 -17.478 1.00 92.56 69 LEU A CA 1
ATOM 548 C C . LEU A 1 69 ? -3.434 6.537 -18.853 1.00 92.56 69 LEU A C 1
ATOM 550 O O . LEU A 1 69 ? -3.707 7.709 -19.145 1.00 92.56 69 LEU A O 1
ATOM 554 N N . PRO A 1 70 ? -3.759 5.512 -19.667 1.00 92.81 70 PRO A N 1
ATOM 555 C CA . PRO A 1 70 ? -4.511 5.704 -20.904 1.00 92.81 70 PRO A CA 1
ATOM 556 C C . PRO A 1 70 ? -5.949 6.099 -20.557 1.00 92.81 70 PRO A C 1
ATOM 558 O O . PRO A 1 70 ? -6.759 5.278 -20.133 1.00 92.81 70 PRO A O 1
ATOM 561 N N . THR A 1 71 ? -6.250 7.388 -20.679 1.00 93.06 71 THR A N 1
ATOM 562 C CA . THR A 1 71 ? -7.544 7.961 -20.296 1.00 93.06 71 THR A CA 1
ATOM 563 C C . THR A 1 71 ? -8.340 8.356 -21.532 1.00 93.06 71 THR A C 1
ATOM 565 O O . THR A 1 71 ? -7.801 8.943 -22.466 1.00 93.06 71 THR A O 1
ATOM 568 N N . ASP A 1 72 ? -9.645 8.080 -21.521 1.00 95.31 72 ASP A N 1
ATOM 569 C CA . ASP A 1 72 ? -10.546 8.437 -22.629 1.00 95.31 72 ASP A CA 1
ATOM 570 C C . ASP A 1 72 ? -10.799 9.950 -22.731 1.00 95.31 72 ASP A C 1
ATOM 572 O O . ASP A 1 72 ? -11.290 10.452 -23.743 1.00 95.31 72 ASP A O 1
ATOM 576 N N . ARG A 1 73 ? -10.532 10.690 -21.648 1.00 92.12 73 ARG A N 1
ATOM 577 C CA . ARG A 1 73 ? -10.779 12.129 -21.524 1.00 92.12 73 ARG A CA 1
ATOM 578 C C . ARG A 1 73 ? -9.622 12.800 -20.787 1.00 92.12 73 ARG A C 1
ATOM 580 O O . ARG A 1 73 ? -9.064 12.191 -19.873 1.00 92.12 73 ARG A O 1
ATOM 587 N N . PRO A 1 74 ? -9.299 14.064 -21.115 1.00 91.00 74 PRO A N 1
ATOM 588 C CA . PRO A 1 74 ? -8.286 14.811 -20.384 1.00 91.00 74 PRO A CA 1
ATOM 589 C C . PRO A 1 74 ? -8.674 14.958 -18.909 1.00 91.00 74 PRO A C 1
ATOM 591 O O . PRO A 1 74 ? -9.848 15.128 -18.570 1.00 91.00 74 PRO A O 1
ATOM 594 N N . ARG A 1 75 ? -7.671 14.921 -18.026 1.00 89.81 75 ARG A N 1
ATOM 595 C CA . ARG A 1 75 ? -7.880 15.066 -16.582 1.00 89.81 75 ARG A CA 1
ATOM 596 C C . ARG A 1 75 ? -8.411 16.477 -16.256 1.00 89.81 75 ARG A C 1
ATOM 598 O O . ARG A 1 75 ? -7.794 17.458 -16.676 1.00 89.81 75 ARG A O 1
ATOM 605 N N . PRO A 1 76 ? -9.519 16.614 -15.502 1.00 89.62 76 PRO A N 1
ATOM 606 C CA . PRO A 1 76 ? -10.040 17.918 -15.097 1.00 89.62 76 PRO A CA 1
ATOM 607 C C . PRO A 1 76 ? -9.145 18.581 -14.039 1.00 89.62 76 PRO A C 1
ATOM 609 O O . PRO A 1 76 ? -8.456 17.900 -13.284 1.00 89.62 76 PRO A O 1
ATOM 612 N N . ARG A 1 77 ? -9.199 19.918 -13.931 1.00 88.94 77 ARG A N 1
ATOM 613 C CA . ARG A 1 77 ? -8.426 20.685 -12.927 1.00 88.94 77 ARG A CA 1
ATOM 614 C C . ARG A 1 77 ? -8.844 20.377 -11.485 1.00 88.94 77 ARG A C 1
ATOM 616 O O . ARG A 1 77 ? -8.021 20.452 -10.574 1.00 88.94 77 ARG A O 1
ATOM 623 N N . ILE A 1 78 ? -10.107 20.027 -11.268 1.00 88.69 78 ILE A N 1
ATOM 624 C CA . ILE A 1 78 ? -10.660 19.685 -9.956 1.00 88.69 78 ILE A CA 1
ATOM 625 C C . ILE A 1 78 ? -11.307 18.308 -10.080 1.00 88.69 78 ILE A C 1
ATOM 627 O O . ILE A 1 78 ? -12.026 18.055 -11.048 1.00 88.69 78 ILE A O 1
ATOM 631 N N . THR A 1 79 ? -11.027 17.419 -9.126 1.00 87.12 79 THR A N 1
ATOM 632 C CA . THR A 1 79 ? -11.683 16.108 -9.062 1.00 87.12 79 THR A CA 1
ATOM 633 C C . THR A 1 79 ? -13.194 16.258 -8.870 1.00 87.12 79 THR A C 1
ATOM 635 O O . THR A 1 79 ? -13.647 17.055 -8.051 1.00 87.12 79 THR A O 1
ATOM 638 N N . THR A 1 80 ? -13.984 15.490 -9.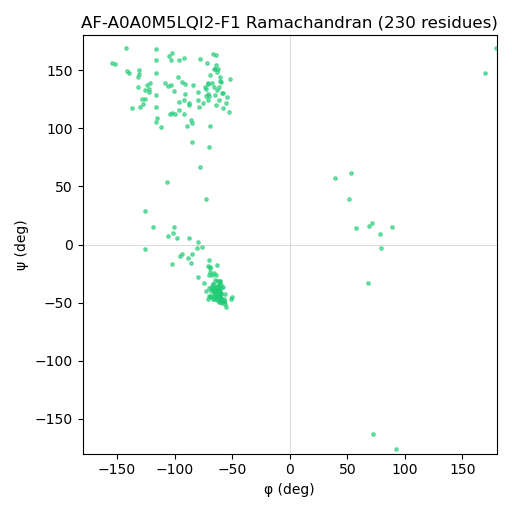621 1.00 86.50 80 THR A N 1
ATOM 639 C CA . THR A 1 80 ? -15.444 15.419 -9.438 1.00 86.50 80 THR A CA 1
ATOM 640 C C . THR A 1 80 ? -15.843 14.400 -8.372 1.00 86.50 80 THR A C 1
ATOM 642 O O . THR A 1 80 ? -16.975 14.421 -7.902 1.00 86.50 80 THR A O 1
ATOM 645 N N . SER A 1 81 ? -14.924 13.503 -7.994 1.00 84.06 81 SER A N 1
ATOM 646 C CA . SER A 1 81 ? -15.167 12.351 -7.112 1.00 84.06 81 SER A CA 1
ATOM 647 C C . SER A 1 81 ? -16.262 11.384 -7.599 1.00 84.06 81 SER A C 1
ATOM 649 O O . SER A 1 81 ? -16.693 10.512 -6.848 1.00 84.06 81 SER A O 1
ATOM 651 N N . GLU A 1 82 ? -16.686 11.493 -8.861 1.00 90.19 82 GLU A N 1
ATOM 652 C CA . GLU A 1 82 ? -17.587 10.534 -9.500 1.00 90.19 82 GLU A CA 1
ATOM 653 C C . GLU A 1 82 ? -16.802 9.294 -9.950 1.00 90.19 82 GLU A C 1
ATOM 655 O O . GLU A 1 82 ? -15.763 9.406 -10.604 1.00 90.19 82 GLU A O 1
ATOM 660 N N . GLY A 1 83 ? -17.301 8.104 -9.611 1.00 91.31 83 GLY A N 1
ATOM 661 C CA . GLY A 1 83 ? -16.664 6.827 -9.931 1.00 91.31 83 GLY A CA 1
ATOM 662 C C . GLY A 1 83 ? -17.634 5.832 -10.565 1.00 91.31 83 GLY A C 1
ATOM 663 O O . GLY A 1 83 ? -18.832 5.849 -10.290 1.00 91.31 83 GLY A O 1
ATOM 664 N N . GLY A 1 84 ? -17.104 4.948 -11.410 1.00 93.94 84 GLY A N 1
ATOM 665 C CA . GLY A 1 84 ? -17.809 3.775 -11.932 1.00 93.94 84 GLY A CA 1
ATOM 666 C C . GLY A 1 84 ? -17.324 2.487 -11.264 1.00 93.94 84 GLY A C 1
ATOM 667 O O . GLY A 1 84 ? -16.241 2.454 -10.682 1.00 93.94 84 GLY A O 1
ATOM 668 N N . LEU A 1 85 ? -18.108 1.412 -11.372 1.00 95.25 85 LEU A N 1
ATOM 669 C CA . LEU A 1 85 ? -17.745 0.088 -10.863 1.00 95.25 85 LEU A CA 1
ATOM 670 C C . LEU A 1 85 ? -17.857 -0.954 -11.977 1.00 95.25 85 LEU A C 1
ATOM 672 O O . LEU A 1 85 ? -18.924 -1.126 -12.564 1.00 95.25 85 LEU A O 1
ATOM 676 N N . VAL A 1 86 ? -16.773 -1.691 -12.210 1.00 96.75 86 VAL A N 1
ATOM 677 C CA . VAL A 1 86 ? -16.756 -2.872 -13.080 1.00 96.75 86 VAL A CA 1
ATOM 678 C C . VAL A 1 86 ? -16.428 -4.085 -12.221 1.00 96.75 86 VAL A C 1
ATOM 680 O O . VAL A 1 86 ? -15.364 -4.152 -11.611 1.00 96.75 86 VAL A O 1
ATOM 683 N N . GLN A 1 87 ? -17.357 -5.038 -12.158 1.00 95.50 87 GLN A N 1
ATOM 684 C CA . GLN A 1 87 ? -17.176 -6.283 -11.417 1.00 95.50 87 GLN A CA 1
ATOM 685 C C . GLN A 1 87 ? -16.804 -7.410 -12.372 1.00 95.50 87 GLN A C 1
ATOM 687 O O . GLN A 1 87 ? -17.470 -7.624 -13.383 1.00 95.50 87 GLN A O 1
ATOM 692 N N . PHE A 1 88 ? -15.768 -8.160 -12.018 1.00 95.31 88 PHE A N 1
ATOM 693 C CA . PHE A 1 88 ? -15.364 -9.371 -12.719 1.00 95.31 88 PHE A CA 1
ATOM 694 C C . PHE A 1 88 ? -14.887 -10.418 -11.712 1.00 95.31 88 PHE A C 1
ATOM 696 O O . PHE A 1 88 ? -14.743 -10.144 -10.519 1.00 95.31 88 PHE A O 1
ATOM 703 N N . SER A 1 89 ? -14.693 -11.646 -12.175 1.00 94.12 89 SER A N 1
ATOM 704 C CA . SER A 1 89 ? -14.218 -12.754 -11.351 1.00 94.12 89 SER A CA 1
ATOM 705 C C . SER A 1 89 ? -13.063 -13.450 -12.048 1.00 94.12 89 SER A C 1
ATOM 707 O O . SER A 1 89 ? -13.021 -13.512 -13.274 1.00 94.12 89 SER A O 1
ATOM 709 N N . LEU A 1 90 ? -12.125 -13.957 -11.254 1.00 92.62 90 LEU A N 1
ATOM 710 C CA . LEU A 1 90 ? -11.035 -14.789 -11.741 1.00 92.62 90 LEU A CA 1
ATOM 711 C C . LEU A 1 90 ? -11.472 -16.252 -11.685 1.00 92.62 90 LEU A C 1
ATOM 713 O O . LEU A 1 90 ? -12.086 -16.686 -10.708 1.00 92.62 90 LEU A O 1
ATOM 717 N N . GLU A 1 91 ? -11.148 -17.009 -12.729 1.00 96.00 91 GLU A N 1
ATOM 718 C CA . GLU A 1 91 ? -11.392 -18.449 -12.762 1.00 96.00 91 GLU A CA 1
ATOM 719 C C . GLU A 1 91 ? -10.604 -19.162 -11.658 1.00 96.00 91 GLU A C 1
ATOM 721 O O . GLU A 1 91 ? -9.526 -18.725 -11.236 1.00 96.00 91 GLU A O 1
ATOM 726 N N . ARG A 1 92 ? -11.138 -20.288 -11.177 1.00 94.69 92 ARG A N 1
ATOM 727 C CA . ARG A 1 92 ? -10.560 -21.033 -10.051 1.00 94.69 92 ARG A CA 1
ATOM 728 C C . ARG A 1 92 ? -9.133 -21.485 -10.352 1.00 94.69 92 ARG A C 1
ATOM 730 O O . ARG A 1 92 ? -8.278 -21.457 -9.470 1.00 94.69 92 ARG A O 1
ATOM 737 N N . GLU A 1 93 ? -8.880 -21.880 -11.590 1.00 96.25 93 GLU A N 1
ATOM 738 C CA . GLU A 1 93 ? -7.595 -22.339 -12.099 1.00 96.25 93 GLU A CA 1
ATOM 739 C C . GLU A 1 93 ? -6.547 -21.224 -12.032 1.00 96.25 93 GLU A C 1
ATOM 741 O O . GLU A 1 93 ? -5.413 -21.473 -11.611 1.00 96.25 93 GLU A O 1
ATOM 746 N N . LEU A 1 94 ? -6.942 -19.992 -12.372 1.00 95.62 94 LEU A N 1
ATOM 747 C CA . LEU A 1 94 ? -6.086 -18.810 -12.307 1.00 95.62 94 LEU A CA 1
ATOM 748 C C . LEU A 1 94 ? -5.760 -18.440 -10.858 1.00 95.62 94 LEU A C 1
ATOM 750 O O . LEU A 1 94 ? -4.596 -18.220 -10.528 1.00 95.62 94 LEU A O 1
ATOM 754 N N . VAL A 1 95 ? -6.762 -18.457 -9.974 1.00 94.25 95 VAL A N 1
ATOM 755 C CA . VAL A 1 95 ? -6.561 -18.228 -8.533 1.00 94.25 95 VAL A CA 1
ATOM 756 C C . VAL A 1 95 ? -5.614 -19.280 -7.951 1.00 94.25 95 VAL A C 1
ATOM 758 O O . VAL A 1 95 ? -4.641 -18.943 -7.279 1.00 94.25 95 VAL A O 1
ATOM 761 N N . ALA A 1 96 ? -5.827 -20.560 -8.265 1.00 96.06 96 ALA A N 1
ATOM 762 C CA . ALA A 1 96 ? -4.936 -21.636 -7.839 1.00 96.06 96 ALA A CA 1
ATOM 763 C C . ALA A 1 96 ? -3.510 -21.463 -8.396 1.00 96.06 96 ALA A C 1
ATOM 765 O O . ALA A 1 96 ? -2.537 -21.770 -7.708 1.00 96.06 96 ALA A O 1
ATOM 766 N N . GLY A 1 97 ? -3.376 -20.957 -9.624 1.00 96.81 97 GLY A N 1
ATOM 767 C CA . GLY A 1 97 ? -2.097 -20.578 -10.221 1.00 96.81 97 GLY A CA 1
ATOM 768 C C . GLY A 1 97 ? -1.379 -19.484 -9.435 1.00 96.81 97 GLY A C 1
ATOM 769 O O . GLY A 1 97 ? -0.200 -19.645 -9.128 1.00 96.81 97 GLY A O 1
ATOM 770 N N . ALA A 1 98 ? -2.092 -18.429 -9.037 1.00 95.81 98 ALA A N 1
ATOM 77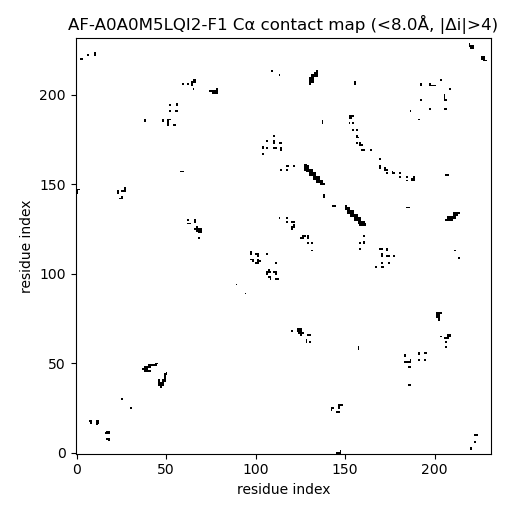1 C CA . ALA A 1 98 ? -1.539 -17.352 -8.221 1.00 95.81 98 ALA A CA 1
ATOM 772 C C . ALA A 1 98 ? -1.040 -17.858 -6.857 1.00 95.81 98 ALA A C 1
ATOM 774 O O . ALA A 1 98 ? 0.055 -17.493 -6.439 1.00 95.81 98 ALA A O 1
ATOM 775 N N . HIS A 1 99 ? -1.777 -18.761 -6.199 1.00 96.25 99 HIS A N 1
ATOM 776 C CA . HIS A 1 99 ? -1.321 -19.396 -4.954 1.00 96.25 99 HIS A CA 1
ATOM 777 C C . HIS A 1 99 ? -0.054 -20.239 -5.145 1.00 96.25 99 HIS A C 1
ATOM 779 O O . HIS A 1 99 ? 0.853 -20.175 -4.317 1.00 96.25 99 HIS A O 1
ATOM 785 N N . ARG A 1 100 ? 0.034 -21.019 -6.232 1.00 97.38 100 ARG A N 1
ATOM 786 C CA . ARG A 1 100 ? 1.244 -21.802 -6.536 1.00 97.38 100 ARG A CA 1
ATOM 787 C C . ARG A 1 100 ? 2.443 -20.902 -6.809 1.00 97.38 100 ARG A C 1
ATOM 789 O O . ARG A 1 100 ? 3.527 -21.189 -6.317 1.00 97.38 100 ARG A O 1
ATOM 796 N N . LEU A 1 101 ? 2.246 -19.823 -7.566 1.00 96.50 101 LEU A N 1
ATOM 797 C CA . LEU A 1 101 ? 3.300 -18.856 -7.863 1.00 96.50 101 LEU A CA 1
ATOM 798 C C . LEU A 1 101 ? 3.774 -18.146 -6.591 1.00 96.50 101 LEU A C 1
ATOM 800 O O . LEU A 1 101 ? 4.974 -18.022 -6.375 1.00 96.50 101 LEU A O 1
ATOM 804 N N . ALA A 1 102 ? 2.833 -17.751 -5.730 1.00 96.19 102 ALA A N 1
ATOM 805 C CA . ALA A 1 102 ? 3.134 -17.148 -4.441 1.00 96.19 102 ALA A CA 1
ATOM 806 C C . ALA A 1 102 ? 4.040 -18.064 -3.600 1.00 96.19 102 ALA A C 1
ATOM 808 O O . ALA A 1 102 ? 5.120 -17.654 -3.177 1.00 96.19 102 ALA A O 1
ATOM 809 N N . ALA A 1 103 ? 3.646 -19.336 -3.462 1.00 96.44 103 ALA A N 1
ATOM 810 C CA . ALA A 1 103 ? 4.407 -20.344 -2.728 1.00 96.44 103 ALA A CA 1
ATOM 811 C C . ALA A 1 103 ? 5.782 -20.643 -3.352 1.00 96.44 103 ALA A C 1
ATOM 813 O O . ALA A 1 103 ? 6.751 -20.816 -2.625 1.00 96.44 103 ALA A O 1
ATOM 814 N N . ALA A 1 104 ? 5.888 -20.685 -4.683 1.00 97.06 104 ALA A N 1
ATOM 815 C CA . ALA A 1 104 ? 7.142 -20.989 -5.374 1.00 97.06 104 ALA A CA 1
ATOM 816 C C . ALA A 1 104 ? 8.213 -19.887 -5.243 1.00 97.06 104 ALA A C 1
ATOM 818 O O . ALA A 1 104 ? 9.390 -20.161 -5.462 1.00 97.06 104 ALA A O 1
ATOM 819 N N . HIS A 1 105 ? 7.811 -18.657 -4.910 1.00 96.31 105 HIS A N 1
ATOM 820 C CA . HIS A 1 105 ? 8.697 -17.493 -4.804 1.00 96.31 105 HIS A CA 1
ATOM 821 C C . HIS A 1 105 ? 8.736 -16.883 -3.392 1.00 96.31 105 HIS A C 1
ATOM 823 O O . HIS A 1 105 ? 9.177 -15.745 -3.237 1.00 96.31 105 HIS A O 1
ATOM 829 N N . ASP A 1 106 ? 8.251 -17.599 -2.370 1.00 95.44 106 ASP A N 1
ATOM 830 C CA . ASP A 1 106 ? 8.164 -17.113 -0.983 1.00 95.44 106 ASP A CA 1
ATOM 831 C C . ASP A 1 106 ? 7.459 -15.747 -0.858 1.00 95.44 106 ASP A C 1
ATOM 833 O O . ASP A 1 106 ? 7.862 -14.870 -0.086 1.00 95.44 106 ASP A O 1
ATOM 837 N N . THR A 1 107 ? 6.399 -15.554 -1.647 1.00 96.06 107 THR A N 1
ATOM 838 C CA . THR A 1 107 ? 5.579 -14.333 -1.684 1.00 96.06 107 THR A CA 1
ATOM 839 C C . THR A 1 107 ? 4.145 -14.606 -1.241 1.00 96.06 107 THR A C 1
ATOM 841 O O . THR A 1 107 ? 3.716 -15.751 -1.100 1.00 96.06 107 THR A O 1
ATOM 844 N N . THR A 1 108 ? 3.373 -13.544 -1.006 1.00 93.62 108 THR A N 1
ATOM 845 C CA . THR A 1 108 ? 1.928 -13.653 -0.764 1.00 93.62 108 THR A CA 1
ATOM 846 C C . THR A 1 108 ? 1.146 -13.511 -2.069 1.00 93.62 108 THR A C 1
ATOM 848 O O . THR A 1 108 ? 1.631 -12.942 -3.047 1.00 93.62 108 THR A O 1
ATOM 851 N N . VAL A 1 109 ? -0.110 -13.969 -2.090 1.00 94.12 109 VAL A N 1
ATOM 852 C CA . VAL A 1 109 ? -0.995 -13.741 -3.250 1.00 94.12 109 VAL A CA 1
ATOM 853 C C . VAL A 1 109 ? -1.196 -12.248 -3.508 1.00 94.12 109 VAL A C 1
ATOM 855 O O . VAL A 1 109 ? -1.225 -11.836 -4.661 1.00 94.12 109 VAL A O 1
ATOM 858 N N . SER A 1 110 ? -1.246 -11.423 -2.457 1.00 92.31 110 SER A N 1
ATOM 859 C CA . SER A 1 110 ? -1.297 -9.964 -2.603 1.00 92.31 110 SER A CA 1
ATOM 860 C C . SER A 1 110 ? -0.096 -9.436 -3.399 1.00 92.31 110 SER A C 1
ATOM 862 O O . SER A 1 110 ? -0.291 -8.714 -4.372 1.00 92.31 110 SER A O 1
ATOM 864 N N . MET A 1 111 ? 1.128 -9.881 -3.084 1.00 95.38 111 MET A N 1
ATOM 865 C CA . MET A 1 111 ? 2.337 -9.509 -3.839 1.00 95.38 111 MET A CA 1
ATOM 866 C C . MET A 1 111 ? 2.272 -9.966 -5.302 1.00 95.38 111 MET A C 1
ATOM 868 O O . MET A 1 111 ? 2.658 -9.222 -6.201 1.00 95.38 111 MET A O 1
ATOM 872 N N . VAL A 1 112 ? 1.730 -11.160 -5.570 1.00 96.69 112 VAL A N 1
ATOM 873 C CA . VAL A 1 112 ? 1.501 -11.632 -6.947 1.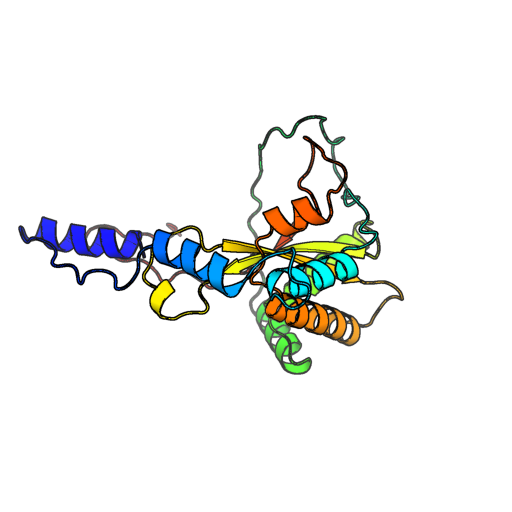00 96.69 112 VAL A CA 1
ATOM 874 C C . VAL A 1 112 ? 0.530 -10.714 -7.694 1.00 96.69 112 VAL A C 1
ATOM 876 O O . VAL A 1 112 ? 0.796 -10.333 -8.834 1.00 96.69 112 VAL A O 1
ATOM 879 N N . MET A 1 113 ? -0.569 -10.312 -7.054 1.00 95.62 113 MET A N 1
ATOM 880 C CA . MET A 1 113 ? -1.558 -9.413 -7.653 1.00 95.62 113 MET A CA 1
ATOM 881 C C . MET A 1 113 ? -1.012 -7.993 -7.856 1.00 95.62 113 MET A C 1
ATOM 883 O O . MET A 1 113 ? -1.306 -7.375 -8.878 1.00 95.62 113 MET A O 1
ATOM 887 N N . GLN A 1 114 ? -0.179 -7.494 -6.938 1.00 95.88 114 GLN A N 1
ATOM 888 C CA . GLN A 1 114 ? 0.537 -6.221 -7.079 1.00 95.88 114 GLN A CA 1
ATOM 889 C C . GLN A 1 114 ? 1.473 -6.251 -8.297 1.00 95.88 114 GLN A C 1
ATOM 891 O O . GLN A 1 114 ? 1.405 -5.360 -9.144 1.00 95.88 114 GLN A O 1
ATOM 896 N N . SER A 1 115 ? 2.275 -7.312 -8.445 1.00 97.38 115 SER A N 1
ATOM 897 C CA . SER A 1 115 ? 3.145 -7.518 -9.612 1.00 97.38 115 SER A CA 1
ATOM 898 C C . SER A 1 115 ? 2.358 -7.606 -10.920 1.00 97.38 115 SER A C 1
ATOM 900 O O . SER A 1 115 ? 2.751 -7.009 -11.925 1.00 97.38 115 SER A O 1
ATOM 902 N N . ALA A 1 116 ? 1.230 -8.322 -10.921 1.00 96.75 116 ALA A N 1
ATOM 903 C CA . ALA A 1 116 ? 0.368 -8.452 -12.093 1.00 96.75 116 ALA A CA 1
ATOM 904 C C . ALA A 1 116 ? -0.242 -7.103 -12.507 1.00 96.75 116 ALA A C 1
ATOM 906 O O . ALA A 1 116 ? -0.232 -6.761 -13.690 1.00 96.75 116 ALA A O 1
ATOM 907 N N . LEU A 1 117 ? -0.715 -6.308 -11.541 1.00 96.94 117 LEU A N 1
ATOM 908 C CA . LEU A 1 117 ? -1.249 -4.970 -11.793 1.00 96.94 117 LEU A CA 1
ATOM 909 C C . LEU A 1 117 ? -0.173 -4.021 -12.333 1.00 96.94 117 LEU A C 1
ATOM 911 O O . LEU A 1 117 ? -0.414 -3.325 -13.315 1.00 96.94 117 LEU A O 1
ATOM 915 N N . ALA A 1 118 ? 1.022 -4.021 -11.742 1.00 97.25 118 ALA A N 1
ATOM 916 C CA . ALA A 1 118 ? 2.131 -3.196 -12.215 1.00 97.25 118 ALA A CA 1
ATOM 917 C C . ALA A 1 118 ? 2.552 -3.574 -13.649 1.00 97.25 118 ALA A C 1
ATOM 919 O O . ALA A 1 118 ? 2.760 -2.704 -14.494 1.00 97.25 118 ALA A O 1
ATOM 920 N N . THR A 1 119 ? 2.578 -4.876 -13.956 1.00 97.56 119 THR A N 1
ATOM 921 C CA . THR A 1 119 ? 2.856 -5.393 -15.307 1.00 97.56 119 THR A CA 1
ATOM 922 C C . THR A 1 119 ? 1.790 -4.953 -16.312 1.00 97.56 119 THR A C 1
ATOM 924 O O . THR A 1 119 ? 2.120 -4.527 -17.419 1.00 97.56 119 THR A O 1
ATOM 927 N N . LEU A 1 120 ? 0.511 -5.001 -15.927 1.00 97.06 120 LEU A N 1
ATOM 928 C CA . LEU A 1 120 ? -0.586 -4.497 -16.752 1.00 97.06 120 LEU A CA 1
ATOM 929 C C . LEU A 1 120 ? -0.424 -2.998 -17.035 1.00 97.06 120 LEU A C 1
ATOM 931 O O . LEU A 1 120 ? -0.511 -2.585 -18.188 1.00 97.06 120 LEU A O 1
ATOM 935 N N . LEU A 1 121 ? -0.150 -2.188 -16.010 1.00 96.81 121 LEU A N 1
ATOM 936 C CA . LEU A 1 121 ? 0.033 -0.741 -16.158 1.00 96.81 121 LEU A CA 1
ATOM 937 C C . LEU A 1 121 ? 1.215 -0.403 -17.073 1.00 96.81 121 LEU A C 1
ATOM 939 O O . LEU A 1 121 ? 1.087 0.458 -17.946 1.00 96.81 121 LEU A O 1
ATOM 943 N N . ARG A 1 122 ? 2.327 -1.135 -16.953 1.00 95.88 122 ARG A N 1
ATOM 944 C CA . ARG A 1 122 ? 3.453 -1.030 -17.887 1.00 95.88 122 ARG A CA 1
ATOM 945 C C . ARG A 1 122 ? 3.021 -1.306 -19.328 1.00 95.88 122 ARG A C 1
ATOM 947 O O . ARG A 1 122 ? 3.326 -0.515 -20.216 1.00 95.88 122 ARG A O 1
ATOM 954 N N . HIS A 1 123 ? 2.290 -2.396 -19.572 1.00 95.56 123 HIS A N 1
ATOM 955 C CA . HIS A 1 123 ? 1.792 -2.731 -20.914 1.00 95.56 123 HIS A CA 1
ATOM 956 C C . HIS A 1 123 ? 0.798 -1.706 -21.470 1.00 95.56 123 HIS A C 1
ATOM 958 O O . HIS A 1 123 ? 0.707 -1.542 -22.684 1.00 95.56 123 HIS A O 1
ATOM 964 N N . LEU A 1 124 ? 0.100 -0.989 -20.593 1.00 96.25 124 LEU A N 1
ATOM 965 C CA . LEU A 1 124 ? -0.769 0.133 -20.938 1.00 96.25 124 LEU A CA 1
ATOM 966 C C . LEU A 1 124 ? -0.011 1.452 -21.181 1.00 96.25 124 LEU A C 1
ATOM 968 O O . LEU A 1 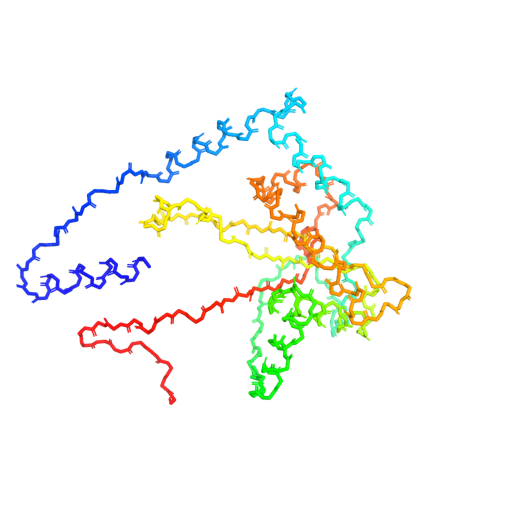124 ? -0.646 2.469 -21.448 1.00 96.25 124 LEU A O 1
ATOM 972 N N . GLY A 1 125 ? 1.324 1.449 -21.111 1.00 94.19 125 GLY A N 1
ATOM 973 C CA . GLY A 1 125 ? 2.161 2.615 -21.396 1.00 94.19 125 GLY A CA 1
ATOM 974 C C . GLY A 1 125 ? 2.443 3.514 -20.191 1.00 94.19 125 GLY A C 1
ATOM 975 O O . GLY A 1 125 ? 2.921 4.628 -20.378 1.00 94.19 125 GLY A O 1
ATOM 976 N N . CYS A 1 126 ? 2.197 3.048 -18.961 1.00 93.81 126 CYS A N 1
ATOM 977 C CA . CYS A 1 126 ? 2.419 3.850 -17.750 1.00 93.81 126 CYS A CA 1
ATOM 978 C C . CYS A 1 126 ? 3.902 3.981 -17.347 1.00 93.81 126 CYS A C 1
ATOM 980 O O . CYS A 1 126 ? 4.201 4.673 -16.378 1.00 93.81 126 CYS A O 1
ATOM 982 N N . GLY A 1 127 ? 4.818 3.335 -18.075 1.00 93.62 127 GLY A N 1
ATOM 983 C CA . GLY A 1 127 ? 6.252 3.316 -17.783 1.00 93.62 127 GLY A CA 1
ATOM 984 C C . GLY A 1 127 ? 6.692 2.132 -16.919 1.00 93.62 127 GLY A C 1
ATOM 985 O O . GLY A 1 127 ? 5.907 1.232 -16.617 1.00 93.62 127 GLY A O 1
ATOM 986 N N . ASP A 1 128 ? 7.975 2.139 -16.559 1.00 95.00 128 ASP A N 1
ATOM 987 C CA . ASP A 1 128 ? 8.619 1.074 -15.781 1.00 95.00 128 ASP A CA 1
ATOM 988 C C . ASP A 1 128 ? 8.664 1.368 -14.267 1.00 95.00 128 ASP A C 1
ATOM 990 O O . ASP A 1 128 ? 8.994 0.475 -13.498 1.00 95.00 128 ASP A O 1
ATOM 994 N N . ASP A 1 129 ? 8.320 2.581 -13.823 1.00 95.00 129 ASP A N 1
ATOM 995 C CA . ASP A 1 129 ? 8.271 2.974 -12.406 1.00 95.00 129 ASP A CA 1
ATOM 996 C C . ASP A 1 129 ? 6.815 3.221 -11.989 1.00 95.00 129 ASP A C 1
ATOM 998 O O . ASP A 1 129 ? 6.219 4.241 -12.341 1.00 95.00 129 ASP A O 1
ATOM 1002 N N . VAL A 1 130 ? 6.210 2.247 -11.302 1.00 95.50 130 VAL A N 1
ATOM 1003 C CA . VAL A 1 130 ? 4.762 2.206 -11.053 1.00 95.50 130 VAL A CA 1
ATOM 1004 C C . VAL A 1 130 ? 4.456 2.304 -9.552 1.00 95.50 130 VAL A C 1
ATOM 1006 O O . VAL A 1 130 ? 4.611 1.315 -8.832 1.00 95.50 130 VAL A O 1
ATOM 1009 N N . PRO A 1 131 ? 3.965 3.456 -9.059 1.00 95.12 131 PRO A N 1
ATOM 1010 C CA . PRO A 1 131 ? 3.497 3.605 -7.686 1.00 95.12 131 PRO A CA 1
ATOM 1011 C C . PRO A 1 131 ? 2.084 3.041 -7.498 1.00 95.12 131 PRO A C 1
ATOM 1013 O O . PRO A 1 131 ? 1.127 3.470 -8.150 1.00 95.12 131 PRO A O 1
ATOM 1016 N N . LEU A 1 132 ? 1.937 2.112 -6.557 1.00 95.31 132 LEU A N 1
ATOM 1017 C CA . LEU A 1 132 ? 0.659 1.536 -6.148 1.00 95.31 132 LEU A CA 1
ATOM 1018 C C . LEU A 1 132 ? 0.369 1.890 -4.690 1.00 95.31 132 LEU A C 1
ATOM 1020 O O . LEU A 1 132 ? 1.182 1.628 -3.812 1.00 95.31 132 LEU A O 1
ATOM 1024 N N . GLY A 1 133 ? -0.814 2.427 -4.410 1.00 93.25 133 GLY A N 1
ATOM 1025 C CA . GLY A 1 133 ? -1.318 2.510 -3.043 1.00 93.25 133 GLY A CA 1
ATOM 1026 C C . GLY A 1 133 ? -1.756 1.131 -2.554 1.00 93.25 133 GLY A C 1
ATOM 1027 O O . GLY A 1 133 ? -2.458 0.406 -3.268 1.00 93.25 133 GLY A O 1
ATOM 1028 N N . ALA A 1 134 ? -1.384 0.773 -1.332 1.00 89.00 134 ALA A N 1
ATOM 1029 C CA . ALA A 1 134 ? -1.845 -0.443 -0.678 1.00 89.00 134 ALA A CA 1
ATOM 1030 C C . ALA A 1 134 ? -2.353 -0.101 0.733 1.00 89.00 134 ALA A C 1
ATOM 1032 O O . ALA A 1 134 ? -1.584 0.396 1.558 1.00 89.00 134 ALA A O 1
ATOM 1033 N N . PRO A 1 135 ? -3.641 -0.344 1.040 1.00 85.50 135 PRO A N 1
ATOM 1034 C CA . PRO A 1 135 ? -4.129 -0.176 2.396 1.00 85.50 135 PRO A CA 1
ATOM 1035 C C . PRO A 1 135 ? -3.564 -1.290 3.278 1.00 85.50 135 PRO A C 1
ATOM 1037 O O . PRO A 1 135 ? -3.541 -2.462 2.891 1.00 85.50 135 PRO A O 1
ATOM 1040 N N . ILE A 1 136 ? -3.150 -0.927 4.485 1.00 76.88 136 ILE A N 1
ATOM 1041 C CA . ILE A 1 136 ? -2.742 -1.859 5.528 1.00 76.88 136 ILE A CA 1
ATOM 1042 C C . ILE A 1 136 ? -3.614 -1.655 6.760 1.00 76.88 136 ILE A C 1
ATOM 1044 O O . ILE A 1 136 ? -3.971 -0.538 7.141 1.00 76.88 136 ILE A O 1
ATOM 1048 N N . VAL A 1 137 ? -4.000 -2.767 7.377 1.00 70.19 137 VAL A N 1
ATOM 1049 C CA . VAL A 1 137 ? -4.720 -2.737 8.645 1.00 70.19 137 VAL A CA 1
ATOM 1050 C C . VAL A 1 137 ? -3.673 -2.637 9.750 1.00 70.19 137 VAL A C 1
ATOM 1052 O O . VAL A 1 137 ? -3.046 -3.639 10.078 1.00 70.19 137 VAL A O 1
ATOM 1055 N N . GLY A 1 138 ? -3.508 -1.453 10.343 1.00 60.31 138 GLY A N 1
ATOM 1056 C CA . GLY A 1 138 ? -2.582 -1.183 11.452 1.00 60.31 138 GLY A CA 1
ATOM 1057 C C . GLY A 1 138 ? -3.034 -1.775 12.793 1.00 60.31 138 GLY A C 1
ATOM 1058 O O . GLY A 1 138 ? -2.942 -1.127 13.828 1.00 60.31 138 GLY A O 1
ATOM 1059 N N . ARG A 1 139 ? -3.603 -2.988 12.785 1.00 64.50 139 ARG A N 1
ATOM 1060 C CA . ARG A 1 139 ? -4.078 -3.709 13.981 1.00 64.50 139 ARG A CA 1
ATOM 1061 C C . ARG A 1 139 ? -3.136 -4.861 14.323 1.00 64.50 139 ARG A C 1
ATOM 1063 O O . ARG A 1 139 ? -3.562 -6.014 14.407 1.00 64.50 139 ARG A O 1
ATOM 1070 N N . SER A 1 140 ? -1.854 -4.550 14.456 1.00 60.50 140 SER A N 1
ATOM 1071 C CA . SER A 1 140 ? -0.804 -5.513 14.804 1.00 60.50 140 SER A CA 1
ATOM 1072 C C . SER A 1 140 ? -0.980 -6.034 16.236 1.00 60.50 140 SER A C 1
ATOM 1074 O O . SER A 1 140 ? -0.722 -7.208 16.495 1.00 60.50 140 SER A O 1
ATOM 1076 N N . ASP A 1 141 ? -1.479 -5.184 17.141 1.00 61.72 141 ASP A N 1
ATOM 1077 C CA . ASP A 1 141 ? -1.747 -5.528 18.539 1.00 61.72 141 ASP A CA 1
ATOM 1078 C C . ASP A 1 141 ? -3.125 -6.197 18.718 1.00 61.72 141 ASP A C 1
ATOM 1080 O O . ASP A 1 141 ? -4.146 -5.785 18.151 1.00 61.72 141 ASP A O 1
ATOM 1084 N N . GLU A 1 142 ? -3.160 -7.244 19.540 1.00 59.91 142 GLU A N 1
ATOM 1085 C CA . GLU A 1 142 ? -4.365 -7.984 19.901 1.00 59.91 142 GLU A CA 1
ATOM 1086 C C . GLU A 1 142 ? -5.411 -7.106 20.606 1.00 59.91 142 GLU A C 1
ATOM 1088 O O . GLU A 1 142 ? -6.610 -7.275 20.363 1.00 59.91 142 GLU A O 1
ATOM 1093 N N . LEU A 1 143 ? -4.976 -6.108 21.382 1.00 58.78 143 LEU A N 1
ATOM 1094 C CA . LEU A 1 143 ? -5.846 -5.159 22.082 1.00 58.78 143 LEU A CA 1
ATOM 1095 C C . LEU A 1 143 ? -6.641 -4.260 21.119 1.00 58.78 143 LEU A C 1
ATOM 1097 O O . LEU A 1 143 ? -7.739 -3.810 21.448 1.00 58.78 143 LEU A O 1
ATOM 1101 N N . LEU A 1 144 ? -6.136 -4.052 19.898 1.00 61.38 144 LEU A N 1
ATOM 1102 C CA . LEU A 1 144 ? -6.758 -3.203 18.875 1.00 61.38 144 LEU A CA 1
ATOM 1103 C C . LEU A 1 144 ? -7.757 -3.962 17.992 1.00 61.38 144 LEU A C 1
ATOM 1105 O O . LEU A 1 144 ? -8.534 -3.355 17.245 1.00 61.38 144 LEU A O 1
ATOM 1109 N N . ARG A 1 145 ? -7.785 -5.300 18.073 1.00 63.44 145 ARG A N 1
ATOM 1110 C CA . ARG A 1 145 ? -8.684 -6.136 17.257 1.00 63.44 145 ARG A CA 1
ATOM 1111 C C . ARG A 1 145 ? -10.155 -5.832 17.526 1.00 63.44 145 ARG A C 1
ATOM 1113 O O . ARG A 1 145 ? -10.947 -5.843 16.580 1.00 63.44 145 ARG A O 1
ATOM 1120 N N . SER A 1 146 ? -10.475 -5.513 18.780 1.00 59.97 146 SER A N 1
ATOM 1121 C CA . SER A 1 146 ? -11.829 -5.276 19.289 1.00 59.97 146 SER A CA 1
ATOM 1122 C C . SER A 1 146 ? -12.191 -3.791 19.436 1.00 59.97 146 SER A C 1
ATOM 1124 O O . SER A 1 146 ? -13.203 -3.482 20.061 1.00 59.97 146 SER A O 1
ATOM 1126 N N . LEU A 1 147 ? -11.422 -2.872 18.833 1.00 68.75 147 LEU A N 1
ATOM 1127 C CA . LEU A 1 147 ? -11.666 -1.427 18.900 1.00 68.75 147 LEU A CA 1
ATOM 1128 C C . LEU A 1 147 ? -12.237 -0.854 17.582 1.00 68.75 147 LEU A C 1
ATOM 1130 O O . LEU A 1 147 ? -11.808 -1.208 16.475 1.00 68.75 147 LEU A O 1
ATOM 1134 N N . ILE A 1 148 ? -13.253 0.017 17.684 1.00 71.56 148 ILE A N 1
ATOM 1135 C CA . ILE A 1 148 ? -13.779 0.796 16.548 1.00 71.56 148 ILE A CA 1
ATOM 1136 C C . ILE A 1 148 ? -12.933 2.066 16.468 1.00 71.56 148 ILE A C 1
ATOM 1138 O O . ILE A 1 148 ? -12.878 2.826 17.427 1.00 71.56 148 ILE A O 1
ATOM 1142 N N . GLY A 1 149 ? -12.280 2.294 15.332 1.00 65.06 149 GLY A N 1
ATOM 1143 C CA . GLY A 1 149 ? -11.398 3.441 15.123 1.00 65.06 149 GLY A CA 1
ATOM 1144 C C . GLY A 1 149 ? -10.770 3.421 13.733 1.00 65.06 149 GLY A C 1
ATOM 1145 O O . GLY A 1 149 ? -10.883 2.421 13.009 1.00 65.06 149 GLY A O 1
ATOM 1146 N N . PHE A 1 150 ? -10.132 4.528 13.355 1.00 66.25 150 PHE A N 1
ATOM 1147 C CA . PHE A 1 150 ? -9.435 4.659 12.079 1.00 66.25 150 PHE A CA 1
ATOM 1148 C C . PHE A 1 150 ? -8.012 4.103 12.205 1.00 66.25 150 PHE A C 1
ATOM 1150 O O . PHE A 1 150 ? -7.078 4.810 12.545 1.00 66.25 150 PHE A O 1
ATOM 1157 N N . PHE A 1 151 ? -7.870 2.799 11.966 1.00 69.06 151 PHE A N 1
ATOM 1158 C CA . PHE A 1 151 ? -6.579 2.088 12.010 1.00 69.06 151 PHE A CA 1
ATOM 1159 C C . PHE A 1 151 ? -6.044 1.743 10.616 1.00 69.06 151 PHE A C 1
ATOM 1161 O O . PHE A 1 151 ? -5.123 0.939 10.483 1.00 69.06 151 PHE A O 1
ATOM 1168 N N . ALA A 1 152 ? -6.692 2.241 9.564 1.00 70.25 152 ALA A N 1
ATOM 1169 C CA . ALA A 1 152 ? -6.222 2.023 8.208 1.00 70.25 152 ALA A CA 1
ATOM 1170 C C . ALA A 1 152 ? -5.067 2.991 7.953 1.00 70.25 152 ALA A C 1
ATOM 1172 O O . ALA A 1 152 ? -5.272 4.199 8.001 1.00 70.25 152 ALA A O 1
ATOM 1173 N N . ASN A 1 153 ? -3.880 2.458 7.675 1.00 81.19 153 ASN A N 1
ATOM 1174 C CA . ASN A 1 153 ? -2.796 3.239 7.091 1.00 81.19 153 ASN A CA 1
ATOM 1175 C C . ASN A 1 153 ? -2.701 2.892 5.598 1.00 81.19 153 ASN A C 1
ATOM 1177 O O . ASN A 1 153 ? -3.179 1.840 5.159 1.00 81.19 153 ASN A O 1
ATOM 1181 N N . THR A 1 154 ? -2.105 3.772 4.804 1.00 85.38 154 THR A N 1
ATOM 1182 C CA . THR A 1 154 ? -1.835 3.508 3.389 1.00 85.38 154 THR A CA 1
ATOM 1183 C C . THR A 1 154 ? -0.348 3.651 3.147 1.00 85.38 154 THR A C 1
ATOM 1185 O O . THR A 1 154 ? 0.250 4.647 3.526 1.00 85.38 154 THR A O 1
ATOM 1188 N N . TRP A 1 155 ? 0.254 2.671 2.488 1.00 88.00 155 TRP A N 1
ATOM 1189 C CA . TRP A 1 155 ? 1.647 2.762 2.069 1.00 88.00 155 TRP A CA 1
ATOM 1190 C C . TRP A 1 155 ? 1.738 2.751 0.547 1.00 88.00 155 TRP A C 1
ATOM 1192 O O . TRP A 1 155 ? 0.806 2.333 -0.151 1.00 88.00 155 TRP A O 1
ATOM 1202 N N . VAL A 1 156 ? 2.860 3.251 0.035 1.00 92.25 156 VAL A N 1
ATOM 1203 C CA . VAL A 1 156 ? 3.129 3.322 -1.400 1.00 92.25 156 VAL A CA 1
ATOM 1204 C C . VAL A 1 156 ? 4.089 2.201 -1.762 1.00 92.25 156 VAL A C 1
ATOM 1206 O O . VAL A 1 156 ? 5.243 2.199 -1.351 1.00 92.25 156 VAL A O 1
ATOM 1209 N N . LEU A 1 157 ? 3.614 1.239 -2.544 1.00 93.94 157 LEU A N 1
ATOM 1210 C CA . LEU A 1 157 ? 4.447 0.225 -3.166 1.00 93.94 157 LEU A CA 1
ATOM 1211 C C . LEU A 1 157 ? 4.914 0.742 -4.528 1.00 93.94 157 LEU A C 1
ATOM 1213 O O . LEU A 1 157 ? 4.166 0.705 -5.506 1.00 93.94 157 LEU A O 1
ATOM 1217 N N . ARG A 1 158 ? 6.158 1.206 -4.602 1.00 94.38 158 ARG A N 1
ATOM 1218 C CA . ARG A 1 158 ? 6.789 1.623 -5.857 1.00 94.38 158 ARG A CA 1
ATOM 1219 C C . ARG A 1 158 ? 7.415 0.420 -6.565 1.00 94.38 158 ARG A C 1
ATOM 1221 O O . ARG A 1 158 ? 8.416 -0.124 -6.114 1.00 94.38 158 ARG A O 1
ATOM 1228 N N . VAL A 1 159 ? 6.814 -0.036 -7.659 1.00 95.19 159 VAL A N 1
ATOM 1229 C CA . VAL A 1 159 ? 7.267 -1.220 -8.402 1.00 95.19 159 VAL A CA 1
ATOM 1230 C C . VAL A 1 159 ? 8.158 -0.806 -9.571 1.00 95.19 159 VAL A C 1
ATOM 1232 O O . VAL A 1 159 ? 7.716 -0.076 -10.451 1.00 95.19 159 VAL A O 1
ATOM 1235 N N . ASP A 1 160 ? 9.386 -1.326 -9.602 1.00 95.19 160 ASP A N 1
ATOM 1236 C CA . ASP A 1 160 ? 10.350 -1.111 -10.687 1.00 95.19 160 ASP A CA 1
ATOM 1237 C C . ASP A 1 160 ? 10.372 -2.304 -11.660 1.00 95.19 160 ASP A C 1
ATOM 1239 O O . ASP A 1 160 ? 10.827 -3.406 -11.320 1.00 95.19 160 ASP A O 1
ATOM 1243 N N . LEU A 1 161 ? 9.901 -2.067 -12.884 1.00 96.56 161 LEU A N 1
ATOM 1244 C CA . LEU A 1 161 ? 9.868 -3.003 -14.010 1.00 96.56 161 LEU A CA 1
ATOM 1245 C C . LEU A 1 161 ? 10.993 -2.759 -15.034 1.00 96.56 161 LEU A C 1
ATOM 1247 O O . LEU A 1 161 ? 10.989 -3.364 -16.112 1.00 96.56 161 LEU A O 1
ATOM 1251 N N . SER A 1 162 ? 11.967 -1.902 -14.718 1.00 95.25 162 SER A N 1
ATOM 1252 C CA . SER A 1 162 ? 13.095 -1.615 -15.603 1.00 95.25 162 SER A CA 1
ATOM 1253 C C . SER A 1 162 ? 13.950 -2.863 -15.846 1.00 95.25 162 SER A C 1
ATOM 1255 O O . SER A 1 162 ? 14.058 -3.771 -15.007 1.00 95.25 162 SER A O 1
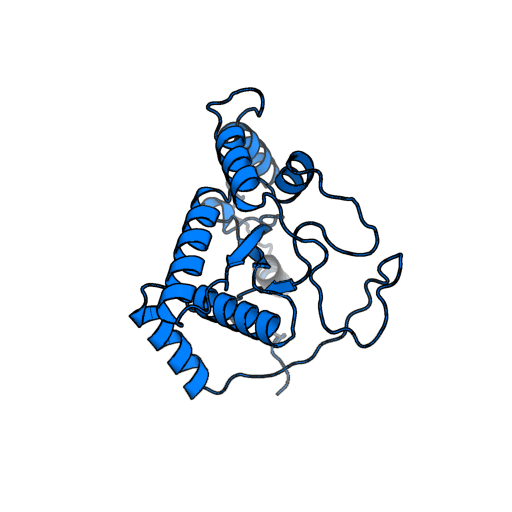ATOM 1257 N N . GLY A 1 163 ? 14.545 -2.929 -17.040 1.00 94.88 163 GLY A N 1
ATOM 1258 C CA . GLY A 1 163 ? 15.362 -4.067 -17.469 1.00 94.88 163 GLY A CA 1
ATOM 1259 C C . GLY A 1 163 ? 14.565 -5.291 -17.928 1.00 94.88 163 GLY A C 1
ATOM 1260 O O . GLY A 1 163 ? 15.171 -6.325 -18.180 1.00 94.88 163 GLY A O 1
ATOM 1261 N N . ASN A 1 164 ? 13.237 -5.174 -18.074 1.00 93.25 164 ASN A N 1
ATOM 1262 C CA . ASN A 1 164 ? 12.346 -6.251 -18.522 1.00 93.25 164 ASN A CA 1
ATOM 1263 C C . ASN A 1 164 ? 12.510 -7.542 -17.688 1.00 93.25 164 ASN A C 1
ATOM 1265 O O . ASN A 1 164 ? 12.915 -8.575 -18.230 1.00 93.25 164 ASN A O 1
ATOM 1269 N N . PRO A 1 165 ? 12.228 -7.479 -16.372 1.00 96.94 165 PRO A N 1
ATOM 1270 C CA . PRO A 1 165 ? 12.482 -8.582 -15.458 1.00 96.94 165 PRO A CA 1
ATOM 1271 C C . PRO A 1 165 ? 11.615 -9.797 -15.786 1.00 96.94 165 PRO A C 1
ATOM 1273 O O . PRO A 1 165 ? 10.476 -9.689 -16.247 1.00 96.94 165 PRO A O 1
ATOM 1276 N N . THR A 1 166 ? 12.139 -10.975 -15.473 1.00 97.25 166 THR A N 1
ATOM 1277 C CA . THR A 1 166 ? 11.343 -12.197 -15.378 1.00 97.25 166 THR A CA 1
ATOM 1278 C C . THR A 1 166 ? 10.317 -12.088 -14.246 1.00 97.25 166 THR A C 1
ATOM 1280 O O . THR A 1 166 ? 10.442 -11.273 -13.328 1.00 97.25 166 THR A O 1
ATOM 1283 N N . VAL A 1 167 ? 9.306 -12.962 -14.261 1.00 95.31 167 VAL A N 1
ATOM 1284 C CA . VAL A 1 167 ? 8.283 -13.016 -13.200 1.00 95.31 167 VAL A CA 1
ATOM 1285 C C . VAL A 1 167 ? 8.915 -13.212 -11.818 1.00 95.31 167 VAL A C 1
ATOM 1287 O O . VAL A 1 167 ? 8.525 -12.539 -10.868 1.00 95.31 167 VAL A O 1
ATOM 1290 N N . GLY A 1 168 ? 9.913 -14.094 -11.707 1.00 96.56 168 GLY A N 1
ATOM 1291 C CA . GLY A 1 168 ? 10.595 -14.356 -10.439 1.00 96.56 168 GLY A CA 1
ATOM 1292 C C . GLY A 1 168 ? 11.382 -13.152 -9.924 1.00 96.56 168 GLY A C 1
ATOM 1293 O O . GLY A 1 168 ? 11.318 -12.846 -8.736 1.00 96.56 168 GLY A O 1
ATOM 1294 N N . GLU A 1 169 ? 12.073 -12.430 -10.808 1.00 97.69 169 GLU A N 1
ATOM 1295 C CA . GLU A 1 169 ? 12.797 -11.206 -10.441 1.00 97.69 169 GLU A CA 1
ATOM 1296 C C . GLU A 1 169 ? 11.840 -10.101 -9.995 1.00 97.69 169 GLU A C 1
ATOM 1298 O O . GLU A 1 169 ? 12.076 -9.469 -8.966 1.00 97.69 169 GLU A O 1
ATOM 1303 N N . LEU A 1 170 ? 10.737 -9.896 -10.723 1.00 97.94 170 LEU A N 1
ATOM 1304 C CA . LEU A 1 170 ? 9.724 -8.909 -10.353 1.00 97.94 170 LEU A CA 1
ATOM 1305 C C . LEU A 1 170 ? 9.097 -9.238 -8.993 1.00 97.94 170 LEU A C 1
ATOM 1307 O O . LEU A 1 170 ? 8.982 -8.358 -8.141 1.00 97.94 170 LEU A O 1
ATOM 1311 N N . LEU A 1 171 ? 8.746 -10.506 -8.756 1.00 97.88 171 LEU A N 1
ATOM 1312 C CA . LEU A 1 171 ? 8.237 -10.957 -7.460 1.00 97.88 171 LEU A CA 1
ATOM 1313 C C . LEU A 1 171 ? 9.261 -10.750 -6.344 1.00 97.88 171 LEU A C 1
ATOM 1315 O O . LEU A 1 171 ? 8.887 -10.301 -5.265 1.00 97.88 171 LEU A O 1
ATOM 1319 N N . GLY A 1 172 ? 10.545 -11.003 -6.606 1.00 97.38 172 GLY A N 1
ATOM 1320 C CA . GLY A 1 172 ? 11.625 -10.711 -5.665 1.00 97.38 172 GLY A CA 1
ATOM 1321 C C . GLY A 1 172 ? 11.714 -9.222 -5.313 1.00 97.38 172 GLY A C 1
ATOM 1322 O O . GLY A 1 172 ? 11.791 -8.880 -4.132 1.00 97.38 172 GLY A O 1
ATOM 1323 N N . ARG A 1 173 ? 11.630 -8.333 -6.315 1.00 96.88 173 ARG A N 1
ATOM 1324 C CA . ARG A 1 173 ? 11.618 -6.870 -6.121 1.00 96.88 173 ARG A CA 1
ATOM 1325 C C . ARG A 1 173 ? 10.415 -6.420 -5.290 1.00 96.88 173 ARG A C 1
ATOM 1327 O O . ARG A 1 173 ? 10.586 -5.696 -4.310 1.00 96.88 173 ARG A O 1
ATOM 1334 N N . VAL A 1 174 ? 9.213 -6.877 -5.647 1.00 96.75 174 VAL A N 1
ATOM 1335 C CA . VAL A 1 174 ? 7.973 -6.543 -4.928 1.00 96.75 174 VAL A CA 1
ATOM 1336 C C . VAL A 1 174 ? 8.013 -7.066 -3.497 1.00 96.75 174 VAL A C 1
ATOM 1338 O O . VAL A 1 174 ? 7.684 -6.326 -2.577 1.00 96.75 174 VAL A O 1
ATOM 1341 N N . ARG A 1 175 ? 8.476 -8.301 -3.284 1.00 96.06 175 ARG A N 1
ATOM 1342 C CA . ARG A 1 175 ? 8.637 -8.887 -1.949 1.00 96.06 175 ARG A CA 1
ATOM 1343 C C . ARG A 1 175 ? 9.572 -8.059 -1.081 1.00 96.06 175 ARG A C 1
ATOM 1345 O O . ARG A 1 175 ? 9.214 -7.743 0.047 1.00 96.06 175 ARG A O 1
ATOM 1352 N N . ALA A 1 176 ? 10.755 -7.719 -1.594 1.00 95.38 176 ALA A N 1
ATOM 1353 C CA . ALA A 1 176 ? 11.741 -6.942 -0.851 1.00 95.38 176 ALA A CA 1
ATOM 1354 C C . ALA A 1 176 ? 11.170 -5.585 -0.415 1.00 95.38 176 ALA A C 1
ATOM 1356 O O . ALA A 1 176 ? 11.261 -5.238 0.760 1.00 95.38 176 ALA A O 1
ATOM 1357 N N . ARG A 1 177 ? 10.508 -4.864 -1.330 1.00 93.44 177 ARG A N 1
ATOM 1358 C CA . ARG A 1 177 ? 9.886 -3.571 -1.012 1.00 93.44 177 ARG A CA 1
ATOM 1359 C C . ARG A 1 177 ? 8.690 -3.692 -0.079 1.00 93.44 177 ARG A C 1
ATOM 1361 O O . ARG A 1 177 ? 8.544 -2.875 0.817 1.00 93.44 177 ARG A O 1
ATOM 1368 N N . ALA A 1 178 ? 7.851 -4.708 -0.252 1.00 91.25 178 ALA A N 1
ATOM 1369 C CA . ALA A 1 178 ? 6.712 -4.926 0.628 1.00 91.25 178 ALA A CA 1
ATOM 1370 C C . ALA A 1 178 ? 7.150 -5.250 2.063 1.00 91.25 178 ALA A C 1
ATOM 1372 O O . ALA A 1 178 ? 6.574 -4.718 3.004 1.00 91.25 178 ALA A O 1
ATOM 1373 N N . LEU A 1 179 ? 8.190 -6.073 2.238 1.00 91.62 179 LEU A N 1
ATOM 1374 C CA . LEU A 1 179 ? 8.760 -6.351 3.559 1.00 91.62 179 LEU A CA 1
ATOM 1375 C C . LEU A 1 179 ? 9.372 -5.095 4.184 1.00 91.62 179 LEU A C 1
ATOM 1377 O O . LEU A 1 179 ? 9.059 -4.784 5.327 1.00 91.62 179 LEU A O 1
ATOM 1381 N N . ALA A 1 180 ? 10.155 -4.332 3.418 1.00 92.12 180 ALA A N 1
ATOM 1382 C CA . ALA A 1 180 ? 10.709 -3.073 3.900 1.00 92.12 180 ALA A CA 1
ATOM 1383 C C . ALA A 1 180 ? 9.607 -2.063 4.269 1.00 92.12 180 ALA A C 1
ATOM 1385 O O . ALA A 1 180 ? 9.704 -1.391 5.288 1.00 92.12 180 ALA A O 1
ATOM 1386 N N . ALA A 1 181 ? 8.512 -1.998 3.512 1.00 87.69 181 ALA A N 1
ATOM 1387 C CA . ALA A 1 181 ? 7.366 -1.170 3.866 1.00 87.69 181 ALA A CA 1
ATOM 1388 C C . ALA A 1 181 ? 6.662 -1.637 5.148 1.00 87.69 181 ALA A C 1
ATOM 1390 O O . ALA A 1 181 ? 6.248 -0.796 5.940 1.00 87.69 181 ALA A O 1
ATOM 1391 N N . TYR A 1 182 ? 6.551 -2.949 5.390 1.00 86.19 182 TYR A N 1
ATOM 1392 C CA . TYR A 1 182 ? 6.027 -3.465 6.659 1.00 86.19 182 TYR A CA 1
ATOM 1393 C C . TYR A 1 182 ? 6.919 -3.090 7.847 1.00 86.19 182 TYR A C 1
ATOM 1395 O O . TYR A 1 182 ? 6.394 -2.753 8.905 1.00 86.19 182 TYR A O 1
ATOM 1403 N N . ASP A 1 183 ? 8.239 -3.069 7.671 1.00 89.56 183 ASP A N 1
ATOM 1404 C CA . ASP A 1 183 ? 9.174 -2.619 8.711 1.00 89.56 183 ASP A CA 1
ATOM 1405 C C . ASP A 1 183 ? 9.101 -1.096 8.967 1.00 89.56 183 ASP A C 1
ATOM 1407 O O . ASP A 1 183 ? 9.630 -0.610 9.968 1.00 89.56 183 ASP A O 1
ATOM 1411 N N . ASN A 1 184 ? 8.438 -0.339 8.080 1.00 90.44 184 ASN A N 1
ATOM 1412 C CA . ASN A 1 184 ? 8.298 1.120 8.134 1.00 90.44 184 ASN A CA 1
ATOM 1413 C C . ASN A 1 184 ? 6.823 1.587 8.077 1.00 90.44 184 ASN A C 1
ATOM 1415 O O . ASN A 1 184 ? 6.523 2.662 7.553 1.00 90.44 184 ASN A O 1
ATOM 1419 N N . GLN A 1 185 ? 5.888 0.765 8.569 1.00 86.44 185 GLN A N 1
ATOM 1420 C CA . GLN A 1 185 ? 4.438 0.987 8.430 1.00 86.44 185 GLN A CA 1
ATOM 1421 C C . GLN A 1 185 ? 3.818 1.908 9.496 1.00 86.44 185 GLN A C 1
ATOM 1423 O O . GLN A 1 185 ? 2.627 2.223 9.404 1.00 86.44 185 GLN A O 1
ATOM 1428 N N . ASP A 1 186 ? 4.577 2.281 10.529 1.00 86.19 186 ASP A N 1
ATOM 1429 C CA . ASP A 1 186 ? 4.045 2.958 11.718 1.00 86.19 186 ASP A CA 1
ATOM 1430 C C . ASP A 1 186 ? 3.817 4.454 11.482 1.00 86.19 186 ASP A C 1
ATOM 1432 O O . ASP A 1 186 ? 2.930 5.050 12.100 1.00 86.19 186 ASP A O 1
ATOM 1436 N N . VAL A 1 187 ? 4.588 5.060 10.570 1.00 87.44 187 VAL A N 1
ATOM 1437 C CA . VAL A 1 187 ? 4.400 6.456 10.163 1.00 87.44 187 VAL A CA 1
ATOM 1438 C C . VAL A 1 187 ? 3.105 6.605 9.352 1.00 87.44 187 VAL A C 1
ATOM 1440 O O . VAL A 1 187 ? 2.915 5.901 8.353 1.00 87.44 187 VAL A O 1
ATOM 1443 N N . PRO A 1 188 ? 2.210 7.539 9.729 1.00 88.00 188 PRO A N 1
ATOM 1444 C CA . PRO A 1 188 ? 1.006 7.826 8.959 1.00 88.00 188 PRO A CA 1
ATOM 1445 C C . PRO A 1 188 ? 1.320 8.305 7.539 1.00 88.00 188 PRO A C 1
ATOM 1447 O O . PRO A 1 188 ? 2.221 9.124 7.336 1.00 88.00 188 PRO A O 1
ATOM 1450 N N . PHE A 1 189 ? 0.526 7.859 6.565 1.00 89.94 189 PHE A N 1
ATOM 1451 C CA . PHE A 1 189 ? 0.640 8.284 5.168 1.00 89.94 189 PHE A CA 1
ATOM 1452 C C . PHE A 1 189 ? 0.685 9.807 5.004 1.00 89.94 189 PHE A C 1
ATOM 1454 O O . PHE A 1 189 ? 1.517 10.340 4.270 1.00 89.94 189 PHE A O 1
ATOM 1461 N N . GLU A 1 190 ? -0.192 10.518 5.710 1.00 88.19 190 GLU A N 1
ATOM 1462 C CA . GLU A 1 190 ? -0.283 11.975 5.667 1.00 88.19 190 GLU A CA 1
ATOM 1463 C C . GLU A 1 190 ? 1.047 12.617 6.059 1.00 88.19 190 GLU A C 1
ATOM 1465 O O . GLU A 1 190 ? 1.462 13.599 5.444 1.00 88.19 190 GLU A O 1
ATOM 1470 N N . ARG A 1 191 ? 1.763 12.019 7.019 1.00 89.69 191 ARG A N 1
ATOM 1471 C CA . ARG A 1 191 ? 3.047 12.544 7.469 1.00 89.69 191 ARG A CA 1
ATOM 1472 C C . ARG A 1 191 ? 4.168 12.298 6.459 1.00 89.69 191 ARG A C 1
ATOM 1474 O O . ARG A 1 191 ? 5.014 13.168 6.284 1.00 89.69 191 ARG A O 1
ATOM 1481 N N . ILE A 1 192 ? 4.116 11.186 5.721 1.00 91.50 192 ILE A N 1
ATOM 1482 C CA . ILE A 1 192 ? 5.002 10.935 4.570 1.00 91.50 192 ILE A CA 1
ATOM 1483 C C . ILE A 1 192 ? 4.763 11.982 3.471 1.00 91.50 192 ILE A C 1
ATOM 1485 O O . ILE A 1 192 ? 5.713 12.516 2.904 1.00 91.50 192 ILE A O 1
ATOM 1489 N N . VAL A 1 193 ? 3.499 12.307 3.171 1.00 91.31 193 VAL A N 1
ATOM 1490 C CA . VAL A 1 193 ? 3.156 13.345 2.181 1.00 91.31 193 VAL A CA 1
ATOM 1491 C C . VAL A 1 193 ? 3.650 14.722 2.622 1.00 91.31 193 VAL A C 1
ATOM 1493 O O . VAL A 1 193 ? 4.139 15.484 1.790 1.00 91.31 193 VAL A O 1
ATOM 1496 N N . GLU A 1 194 ? 3.521 15.052 3.906 1.00 90.00 194 GLU A N 1
ATOM 1497 C CA . GLU A 1 194 ? 4.002 16.319 4.462 1.00 90.00 194 GLU A CA 1
ATOM 1498 C C . GLU A 1 194 ? 5.530 16.447 4.397 1.00 90.00 194 GLU A C 1
ATOM 1500 O O . GLU A 1 194 ? 6.014 17.509 4.010 1.00 90.00 194 GLU A O 1
ATOM 1505 N N . ASP A 1 195 ? 6.271 15.381 4.713 1.00 90.31 195 ASP A N 1
ATOM 1506 C CA . ASP A 1 195 ? 7.742 15.345 4.667 1.00 90.31 195 ASP A CA 1
ATOM 1507 C C . ASP A 1 195 ? 8.284 15.392 3.226 1.00 90.31 195 ASP A C 1
ATOM 1509 O O . ASP A 1 195 ? 9.176 16.180 2.912 1.00 90.31 195 ASP A O 1
ATOM 1513 N N . LEU A 1 196 ? 7.697 14.612 2.309 1.00 89.38 196 LEU A N 1
ATOM 1514 C CA . LEU A 1 196 ? 8.079 14.620 0.890 1.00 89.38 196 LEU A CA 1
ATOM 1515 C C . LEU A 1 196 ? 7.665 15.903 0.160 1.00 89.38 196 LEU A C 1
ATOM 1517 O O . LEU A 1 196 ? 8.261 16.242 -0.862 1.00 89.38 196 LEU A O 1
ATOM 1521 N N . ASN A 1 197 ? 6.616 16.571 0.649 1.00 87.75 197 ASN A N 1
ATOM 1522 C CA . ASN A 1 197 ? 6.017 17.781 0.091 1.00 87.75 197 ASN A CA 1
ATOM 1523 C C . ASN A 1 197 ? 5.941 17.790 -1.459 1.00 87.75 197 ASN A C 1
ATOM 1525 O O . ASN A 1 197 ? 6.493 18.692 -2.097 1.00 87.75 197 ASN A O 1
ATOM 1529 N N . PRO A 1 198 ? 5.281 16.794 -2.091 1.00 86.44 198 PRO A N 1
ATOM 1530 C CA . PRO A 1 198 ? 5.159 16.736 -3.545 1.00 86.44 198 PRO A CA 1
ATOM 1531 C C . PRO A 1 198 ? 4.298 17.889 -4.083 1.00 86.44 198 PRO A C 1
ATOM 1533 O O . PRO A 1 198 ? 3.513 18.497 -3.347 1.00 86.44 198 PRO A O 1
ATOM 1536 N N . ASP A 1 199 ? 4.385 18.143 -5.393 1.00 84.75 199 ASP A N 1
ATOM 1537 C CA . ASP A 1 199 ? 3.555 19.146 -6.064 1.00 84.75 199 ASP A CA 1
ATOM 1538 C C . ASP A 1 199 ? 2.068 18.921 -5.766 1.00 84.75 199 ASP A C 1
ATOM 1540 O O . ASP A 1 199 ? 1.457 17.917 -6.152 1.00 84.75 199 ASP A O 1
ATOM 1544 N N . ARG A 1 200 ? 1.470 19.883 -5.056 1.00 84.94 200 ARG A N 1
ATOM 1545 C CA . ARG A 1 200 ? 0.069 19.800 -4.648 1.00 84.94 200 ARG A CA 1
ATOM 1546 C C . ARG A 1 200 ? -0.837 19.962 -5.859 1.00 84.94 200 ARG A C 1
ATOM 1548 O O . ARG A 1 200 ? -0.751 20.941 -6.597 1.00 84.94 200 ARG A O 1
ATOM 1555 N N . SER A 1 201 ? -1.771 19.030 -6.008 1.00 87.00 201 SER A N 1
ATOM 1556 C CA . SER A 1 201 ? -2.750 19.036 -7.088 1.00 87.00 201 SER A CA 1
ATOM 1557 C C . SER A 1 201 ? -4.152 18.802 -6.549 1.00 87.00 201 SER A C 1
ATOM 1559 O O . SER A 1 201 ? -4.390 17.900 -5.754 1.00 87.00 201 SER A O 1
ATOM 1561 N N . THR A 1 202 ? -5.115 19.590 -7.027 1.00 87.31 202 THR A N 1
ATOM 1562 C CA . THR A 1 202 ? -6.548 19.342 -6.796 1.00 87.31 202 THR A CA 1
ATOM 1563 C C . THR A 1 202 ? -7.121 18.287 -7.749 1.00 87.31 202 THR A C 1
ATOM 1565 O O . THR A 1 202 ? -8.306 17.958 -7.675 1.00 87.31 202 THR A O 1
ATOM 1568 N N . SER A 1 203 ? -6.307 17.787 -8.686 1.00 88.69 203 SER A N 1
ATOM 1569 C CA . SER A 1 203 ? -6.723 16.878 -9.759 1.00 88.69 203 SER A CA 1
ATOM 1570 C C . SER A 1 203 ? -6.358 15.409 -9.515 1.00 88.69 203 SER A C 1
ATOM 1572 O O . SER A 1 203 ? -6.872 14.538 -10.222 1.00 88.69 203 SER A O 1
ATOM 1574 N N . TYR A 1 204 ? -5.436 15.106 -8.596 1.00 87.81 204 TYR A N 1
ATOM 1575 C CA . TYR A 1 204 ? -4.986 13.740 -8.311 1.00 87.81 204 TYR A CA 1
ATOM 1576 C C . TYR A 1 204 ? -4.445 13.595 -6.889 1.00 87.81 204 TYR A C 1
ATOM 1578 O O . TYR A 1 204 ? -3.998 14.559 -6.278 1.00 87.81 204 TYR A O 1
ATOM 1586 N N . HIS A 1 205 ? -4.485 12.362 -6.388 1.00 89.94 205 HIS A N 1
ATOM 1587 C CA . HIS A 1 205 ? -3.922 11.997 -5.095 1.00 89.94 205 HIS A CA 1
ATOM 1588 C C . HIS A 1 205 ? -2.381 12.029 -5.144 1.00 89.94 205 HIS A C 1
ATOM 1590 O O . HIS A 1 205 ? -1.814 11.600 -6.160 1.00 89.94 205 HIS A O 1
ATOM 1596 N N . PRO A 1 206 ? -1.697 12.534 -4.099 1.00 90.69 206 PRO A N 1
ATOM 1597 C CA . PRO A 1 206 ? -0.238 12.566 -4.058 1.00 90.69 206 PRO A CA 1
ATOM 1598 C C . PRO A 1 206 ? 0.348 11.148 -4.019 1.00 90.69 206 PRO A C 1
ATOM 1600 O O . PRO A 1 206 ? -0.267 10.222 -3.492 1.00 90.69 206 PRO A O 1
ATOM 1603 N N . LEU A 1 207 ? 1.557 10.990 -4.560 1.00 92.06 207 LEU A N 1
ATOM 1604 C CA . LEU A 1 207 ? 2.388 9.773 -4.547 1.00 92.06 207 LEU A CA 1
ATOM 1605 C C . LEU A 1 207 ? 1.861 8.581 -5.367 1.00 92.06 207 LEU A C 1
ATOM 1607 O O . LEU A 1 207 ? 2.665 7.860 -5.942 1.00 92.06 207 LEU A O 1
ATOM 1611 N N . PHE A 1 208 ? 0.550 8.372 -5.484 1.00 93.69 208 PHE A N 1
ATOM 1612 C CA . PHE A 1 208 ? -0.036 7.303 -6.300 1.00 93.69 208 PHE A CA 1
ATOM 1613 C C . PHE A 1 208 ? -1.433 7.670 -6.810 1.00 93.69 208 PHE A C 1
ATOM 1615 O O . PHE A 1 208 ? -2.146 8.473 -6.213 1.00 93.69 208 PHE A O 1
ATOM 1622 N N . GLN A 1 209 ? -1.843 7.060 -7.926 1.00 93.81 209 GLN A N 1
ATOM 1623 C CA . GLN A 1 209 ? -3.183 7.237 -8.513 1.00 93.81 209 GLN A CA 1
ATOM 1624 C C . GLN A 1 209 ? -3.921 5.912 -8.740 1.00 93.81 209 GLN A C 1
ATOM 1626 O O . GLN A 1 209 ? -5.084 5.917 -9.140 1.00 93.81 209 GLN A O 1
ATOM 1631 N N . VAL A 1 210 ? -3.258 4.786 -8.471 1.00 95.56 210 VAL A N 1
ATOM 1632 C CA . VAL A 1 210 ? -3.826 3.440 -8.541 1.00 95.56 210 VAL A CA 1
ATOM 1633 C C . VAL A 1 210 ? -3.663 2.795 -7.172 1.00 95.56 210 VAL A C 1
ATOM 1635 O O . VAL A 1 210 ? -2.589 2.867 -6.583 1.00 95.56 210 VAL A O 1
ATOM 1638 N N . MET A 1 211 ? -4.725 2.171 -6.666 1.00 95.00 211 MET A N 1
ATOM 1639 C CA . MET A 1 211 ? -4.723 1.474 -5.382 1.00 95.00 211 MET A CA 1
ATOM 1640 C C . MET A 1 211 ? -5.160 0.025 -5.580 1.00 95.00 211 MET A C 1
ATOM 1642 O O . MET A 1 211 ? -6.136 -0.234 -6.286 1.00 95.00 211 MET A O 1
ATOM 1646 N N . LEU A 1 212 ? -4.473 -0.908 -4.922 1.00 93.81 212 LEU A N 1
ATOM 1647 C CA . LEU A 1 212 ? -4.898 -2.300 -4.827 1.00 93.81 212 LEU A CA 1
ATOM 1648 C C . LEU A 1 212 ? -5.210 -2.637 -3.370 1.00 93.81 212 LEU A C 1
ATOM 1650 O O . LEU A 1 212 ? -4.311 -2.768 -2.545 1.00 93.81 212 LEU A O 1
ATOM 1654 N N . ALA A 1 213 ? -6.494 -2.819 -3.071 1.00 90.56 213 ALA A N 1
ATOM 1655 C CA . ALA A 1 213 ? -6.949 -3.300 -1.775 1.00 90.56 213 ALA A CA 1
ATOM 1656 C C . ALA A 1 213 ? -7.169 -4.817 -1.828 1.00 90.56 213 ALA A C 1
ATOM 1658 O O . ALA A 1 213 ? -8.055 -5.291 -2.540 1.00 90.56 213 ALA A O 1
ATOM 1659 N N . TRP A 1 214 ? -6.382 -5.574 -1.063 1.00 86.56 214 TRP A N 1
ATOM 1660 C CA . TRP A 1 214 ? -6.618 -7.003 -0.858 1.00 86.56 214 TRP A CA 1
ATOM 1661 C C . TRP A 1 214 ? -7.482 -7.204 0.385 1.00 86.56 214 TRP A C 1
ATOM 1663 O O . TRP A 1 214 ? -7.139 -6.729 1.467 1.00 86.56 214 TRP A O 1
ATOM 1673 N N . GLN A 1 215 ? -8.609 -7.895 0.234 1.00 79.69 215 GLN A N 1
ATOM 1674 C CA . GLN A 1 215 ? -9.523 -8.184 1.333 1.00 79.69 215 GLN A CA 1
ATOM 1675 C C . GLN A 1 215 ? -9.819 -9.675 1.370 1.00 79.69 215 GLN A C 1
ATOM 1677 O O . GLN A 1 215 ? -10.288 -10.247 0.387 1.00 79.69 215 GLN A O 1
ATOM 1682 N N . GLU A 1 216 ? -9.591 -10.288 2.527 1.00 70.75 216 GLU A N 1
ATOM 1683 C CA . GLU A 1 216 ? -10.136 -11.612 2.798 1.00 70.75 216 GLU A CA 1
ATOM 1684 C C . GLU A 1 216 ? -11.663 -11.510 2.945 1.00 70.75 216 GLU A C 1
ATOM 1686 O O . GLU A 1 216 ? -12.168 -10.495 3.448 1.00 70.75 216 GLU A O 1
ATOM 1691 N N . PRO A 1 217 ? -12.430 -12.529 2.520 1.00 63.50 217 PRO A N 1
ATOM 1692 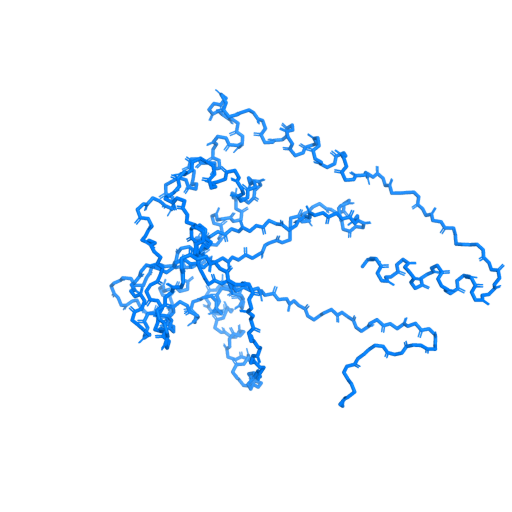C CA . PRO A 1 217 ? -13.880 -12.496 2.610 1.00 63.50 217 PRO A CA 1
ATOM 1693 C C . PRO A 1 217 ? -14.328 -12.223 4.047 1.00 63.50 217 PRO A C 1
ATOM 1695 O O . PRO A 1 217 ? -14.029 -12.990 4.964 1.00 63.50 217 PRO A O 1
ATOM 1698 N N . LEU A 1 218 ? -15.099 -11.153 4.250 1.00 57.97 218 LEU A N 1
ATOM 1699 C CA . LEU A 1 218 ? -15.787 -10.945 5.519 1.00 57.97 218 LEU A CA 1
ATOM 1700 C C . LEU A 1 218 ? -16.755 -12.118 5.727 1.00 57.97 218 LEU A C 1
ATOM 1702 O O . LEU A 1 218 ? -17.593 -12.407 4.868 1.00 57.97 218 LEU A O 1
ATOM 1706 N N . GLY A 1 219 ? -16.631 -12.810 6.861 1.00 53.91 219 GLY A N 1
ATOM 1707 C CA . GLY A 1 219 ? -17.543 -13.892 7.225 1.00 53.91 219 GLY A CA 1
ATOM 1708 C C . GLY A 1 219 ? -19.003 -13.433 7.135 1.00 53.91 219 GLY A C 1
ATOM 1709 O O . GLY A 1 219 ? -19.328 -12.290 7.459 1.00 53.91 219 GLY A O 1
ATOM 1710 N N . ARG A 1 220 ? -19.902 -14.317 6.674 1.00 55.94 220 ARG A N 1
ATOM 1711 C CA . ARG A 1 220 ? -21.335 -13.996 6.563 1.00 55.94 220 ARG A CA 1
ATOM 1712 C C . ARG A 1 220 ? -21.886 -13.587 7.928 1.00 55.94 220 ARG A C 1
ATOM 1714 O O . ARG A 1 220 ? -21.951 -14.410 8.840 1.00 55.94 220 ARG A O 1
ATOM 1721 N N . TRP A 1 221 ? -22.346 -12.346 8.029 1.00 49.12 221 TRP A N 1
ATOM 1722 C CA . TRP A 1 221 ? -23.060 -11.864 9.202 1.00 49.12 221 TRP A CA 1
ATOM 1723 C C . TRP A 1 221 ? -24.463 -12.478 9.243 1.00 49.12 221 TRP A C 1
ATOM 1725 O O . TRP A 1 221 ? -25.160 -12.552 8.229 1.00 49.12 221 TRP A O 1
ATOM 1735 N N . ARG A 1 222 ? -24.870 -12.971 10.411 1.00 55.91 222 ARG A N 1
ATOM 1736 C CA . ARG A 1 222 ? -26.196 -13.552 10.632 1.00 55.91 222 ARG A CA 1
ATOM 1737 C C . ARG A 1 222 ? -26.824 -12.867 11.836 1.00 55.91 222 ARG A C 1
ATOM 1739 O O . ARG A 1 222 ? -26.279 -12.979 12.924 1.00 55.91 222 ARG A O 1
ATOM 1746 N N . CYS A 1 223 ? -27.981 -12.243 11.630 1.00 54.38 223 CYS A N 1
ATOM 1747 C CA . CYS A 1 223 ? -28.878 -11.828 12.705 1.00 54.38 223 CYS A CA 1
ATOM 1748 C C . CYS A 1 223 ? -30.211 -12.585 12.589 1.00 54.38 223 CYS A C 1
ATOM 1750 O O . CYS A 1 223 ? -30.650 -12.896 11.473 1.00 54.38 223 CYS A O 1
ATOM 1752 N N . PRO A 1 224 ? -30.896 -12.892 13.702 1.00 54.97 224 PRO A N 1
ATOM 1753 C CA . PRO A 1 224 ? -32.270 -13.383 13.668 1.00 54.97 224 PRO A CA 1
ATOM 1754 C C . PRO A 1 224 ? -33.166 -12.409 12.887 1.00 54.97 224 PRO A C 1
ATOM 1756 O O . PRO A 1 224 ? -33.170 -11.212 13.147 1.00 54.97 224 PRO A O 1
ATOM 1759 N N . GLY A 1 225 ? -33.898 -12.910 11.888 1.00 63.44 225 GLY A N 1
ATOM 1760 C CA . GLY A 1 225 ? -34.790 -12.088 11.055 1.00 63.44 225 GLY A CA 1
ATOM 1761 C C . GLY A 1 225 ? -34.112 -11.264 9.950 1.00 63.44 225 GLY A C 1
ATOM 1762 O O . GLY A 1 225 ? -34.820 -10.656 9.150 1.00 63.44 225 GLY A O 1
ATOM 1763 N N . TRP A 1 226 ? -32.776 -11.279 9.835 1.00 53.09 226 TRP A N 1
ATOM 1764 C CA . TRP A 1 226 ? -32.049 -10.542 8.795 1.00 53.09 226 TRP A CA 1
ATOM 1765 C C . TRP A 1 226 ? -30.925 -11.388 8.186 1.00 53.09 226 TRP A C 1
ATOM 1767 O O . TRP A 1 226 ? -29.974 -11.787 8.859 1.00 53.09 226 TRP A O 1
ATOM 1777 N N . ARG A 1 227 ? -31.019 -11.677 6.883 1.00 53.38 227 ARG A N 1
ATOM 1778 C CA . ARG A 1 227 ? -29.936 -12.325 6.129 1.00 53.38 227 ARG A CA 1
ATOM 1779 C C . ARG A 1 227 ? -29.244 -11.267 5.283 1.00 53.38 227 ARG A C 1
ATOM 1781 O O . ARG A 1 227 ? -29.840 -10.788 4.325 1.00 53.38 227 ARG A O 1
ATOM 1788 N N . SER A 1 228 ? -27.993 -10.940 5.606 1.00 51.69 228 SER A N 1
ATOM 1789 C CA . SER A 1 228 ? -27.133 -10.220 4.672 1.00 51.69 228 SER A CA 1
ATOM 1790 C C . SER A 1 228 ? -26.349 -11.212 3.811 1.00 51.69 228 SER A C 1
ATOM 1792 O O . SER A 1 228 ? -25.762 -12.191 4.275 1.00 51.69 228 SER A O 1
ATOM 1794 N N . GLY A 1 229 ? -26.413 -10.978 2.510 1.00 51.06 229 GLY A N 1
ATOM 1795 C CA . GLY A 1 229 ? -25.771 -11.745 1.454 1.00 51.06 229 GLY A CA 1
ATOM 1796 C C . GLY A 1 229 ? -26.345 -11.268 0.122 1.00 51.06 229 GLY A C 1
ATOM 1797 O O . GLY A 1 229 ? -27.507 -10.852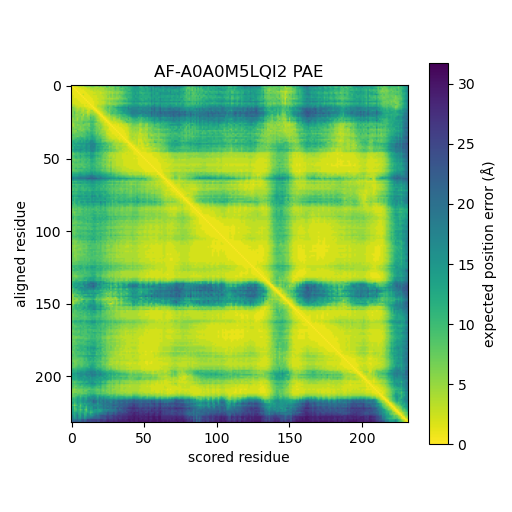 0.098 1.00 51.06 229 GLY A O 1
ATOM 1798 N N . PRO A 1 230 ? -25.569 -11.264 -0.972 1.00 38.72 230 PRO A N 1
ATOM 1799 C CA . PRO A 1 230 ? -26.132 -10.941 -2.270 1.00 38.72 230 PRO A CA 1
ATOM 1800 C C . PRO A 1 230 ? -27.258 -11.935 -2.549 1.00 38.72 230 PRO A C 1
ATOM 1802 O O . PRO A 1 230 ? -27.086 -13.142 -2.383 1.00 38.72 230 PRO A O 1
ATOM 1805 N N . ASN A 1 231 ? -28.419 -11.414 -2.931 1.00 36.91 231 ASN A N 1
ATOM 1806 C CA . ASN A 1 231 ? -29.499 -12.218 -3.475 1.00 36.91 231 ASN A CA 1
ATOM 1807 C C . ASN A 1 231 ? -29.034 -12.687 -4.867 1.00 36.91 231 ASN A C 1
ATOM 1809 O O . ASN A 1 231 ? -29.262 -12.000 -5.862 1.00 36.91 231 ASN A O 1
ATOM 1813 N N . ARG A 1 232 ? -28.269 -13.780 -4.908 1.00 32.44 232 ARG A N 1
ATOM 1814 C CA . ARG A 1 232 ? -27.975 -14.607 -6.082 1.00 32.44 232 ARG A CA 1
ATOM 1815 C C . ARG A 1 232 ? -27.827 -16.051 -5.632 1.00 32.44 232 ARG A C 1
ATOM 1817 O O . ARG A 1 232 ? -27.086 -16.279 -4.648 1.00 32.44 232 ARG A O 1
#

Foldseek 3Di:
DVLVVVQQCVVQVVVVHGRDDDDQPDAVVRVVVVLDVQQDDCVDCPGLVNVLLVVLCVVLPPPDPDQPAPDPDDFDQADPPDDDDDDDDDDPVVVVVLVVLCVVQVHDSLLSVVLVVLVVSVVRVRDQWAKEKEKDQQPPDPSCPPYDDPRIAIDIQTFGCPPPDDSSVSSVRSRVSVVVCVSSVSDHPVVSCVSNVPDDGNRADPSYRHYDYDDDDDPFDDHVPDGDDPPD

pLDDT: mean 85.72, std 12.88, range [32.44, 97.94]